Protein AF-A0NHW7-F1 (afdb_monomer)

Sequence (195 aa):
MGGTIKKAREEIRGLPSGQVLLVNMEKNTAAYAAHKPIPYIMSNTFRDTFGMMGGTGSTIALLIAVFLFSRVKANRDIAALSAVPGIFNINEPVIFGFPIVFNIPMMIPFVLNPVIGILIAYAVTAAGWMSRVVVMVPWTTPPLISGFLATAGDWRAVIVQIVILVINIAVYVPFLKVSEKVTAKQAEQARAAAE

Secondary structure (DSSP, 8-state):
-HHHHHHHHHHGGGS-HHHHHHHHHHHHHHHHHTTPPP--S--HHHHHHHH-TTSTT-HHHHHHHHHHH---HHHHHHHHHHHHHHHTT--HHHHHHTT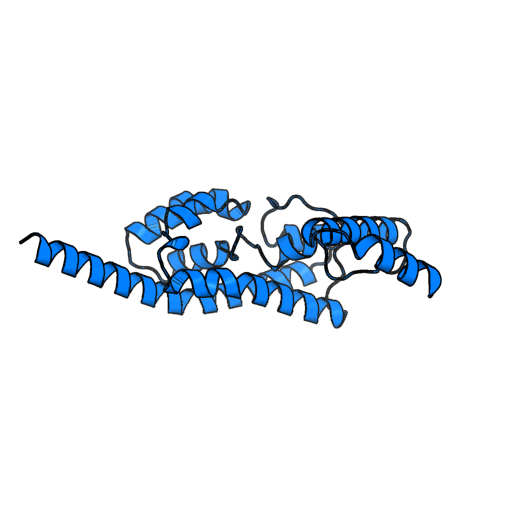GGG-HHHHHHHHHHHHHHHHHHHHHHHTTSSPPP-S---TTSPTTHHHHHHTTS-HHHHHHHHHHHHHHHHHHHHHHHHHHHHHHHHHHHHHHTT-

Foldseek 3Di:
DVPVVVVLVVVLPPDDPLVNQQVLLVQQQVCVVVVHPRDDQGHPLLLLQQQQQLAQLNCQLVLVLCVVPNPDPLSVVLSVVSVVQSQQSRCPSPCVSLVCVPQPLNVVSRVVLSVLRSVLSSVCVVVVNAAGFRDDDPSRHGHLVSQCVRRVGTNVSSVSSVVSSVVSNVSNNVSVVVSVVVVVVVVVVVVVVVD

Organism: NCBI:txid379360

InterPro domains:
  IPR003352 Phosphotransferase system, EIIC [PF02378] (23-114)
  IPR004501 Phosphotransferase system, EIIC component, type 3 [PS51105] (1-175)
  IPR051088 Bacterial PTS System Sugar-Specific EIIC/EIIB [PTHR33989] (20-191)

Nearest PDB structures (foldseek):
  3qnq-assembly2_C  TM=9.411E-01  e=2.826E-10  Bacillus cereus ATCC 10987
  7ljd-assembly1_R  TM=2.835E-01  e=2.979E+00  Homo sapiens
  7vg4-assembly3_E  TM=2.445E-01  e=8.125E+00  Methylorubrum extorquens AM1
  6xz6-assembly2_C  TM=1.700E-01  e=4.450E+00  Trypanosoma brucei brucei TREU927

pLDDT: mean 90.81, std 11.85, range [43.53, 98.5]

Mean predicted aligned error: 5.87 Å

Structure (mmCIF, N/CA/C/O backbone):
data_AF-A0NHW7-F1
#
_entry.id   AF-A0NHW7-F1
#
loop_
_atom_site.group_PDB
_atom_site.id
_atom_site.type_symbol
_atom_site.label_atom_id
_atom_site.label_alt_id
_atom_site.label_comp_id
_atom_site.label_asym_id
_atom_site.label_entity_id
_atom_site.label_seq_id
_atom_site.pdbx_PDB_ins_code
_atom_site.Cartn_x
_atom_site.Cartn_y
_atom_site.Cartn_z
_atom_site.occupancy
_atom_site.B_iso_or_equiv
_atom_site.auth_seq_id
_atom_site.auth_comp_id
_atom_site.auth_asym_id
_atom_site.auth_atom_id
_atom_site.pdbx_PDB_model_num
ATOM 1 N N . MET A 1 1 ? 27.031 -15.207 -20.477 1.00 49.03 1 MET A N 1
ATOM 2 C CA . MET A 1 1 ? 25.975 -14.638 -19.599 1.00 49.03 1 MET A CA 1
ATOM 3 C C . MET A 1 1 ? 26.099 -15.008 -18.114 1.00 49.03 1 MET A C 1
ATOM 5 O O . MET A 1 1 ? 25.698 -14.197 -17.291 1.00 49.03 1 MET A O 1
ATOM 9 N N . GLY A 1 2 ? 26.671 -16.160 -17.728 1.00 43.53 2 GLY A N 1
ATOM 10 C CA . GLY A 1 2 ? 26.750 -16.573 -16.310 1.00 43.53 2 GLY A CA 1
ATOM 11 C C . GLY A 1 2 ? 27.723 -15.790 -15.405 1.00 43.53 2 GLY A C 1
ATOM 12 O O . GLY A 1 2 ? 27.500 -15.717 -14.199 1.00 43.53 2 GLY A O 1
ATOM 13 N N . GLY A 1 3 ? 28.772 -15.168 -15.959 1.00 47.16 3 GLY A N 1
ATOM 14 C CA . GLY A 1 3 ? 29.794 -14.453 -15.171 1.00 47.16 3 GLY A CA 1
ATOM 15 C C . GLY A 1 3 ? 29.309 -13.140 -14.544 1.00 47.16 3 GLY A C 1
ATOM 16 O O . GLY A 1 3 ? 29.608 -12.853 -13.389 1.00 47.16 3 GLY A O 1
ATOM 17 N N . THR A 1 4 ? 28.493 -12.370 -15.267 1.00 58.06 4 THR A N 1
ATOM 18 C CA . THR A 1 4 ? 27.975 -11.070 -14.807 1.00 58.06 4 THR A CA 1
ATOM 19 C C . THR A 1 4 ? 26.957 -11.226 -13.675 1.00 58.06 4 THR A C 1
ATOM 21 O O . THR A 1 4 ? 26.966 -10.450 -12.725 1.00 58.06 4 THR A O 1
ATOM 24 N N . ILE A 1 5 ? 26.123 -12.272 -13.735 1.00 54.62 5 ILE A N 1
ATOM 25 C CA . ILE A 1 5 ? 25.137 -12.580 -12.689 1.00 54.62 5 ILE A CA 1
ATOM 26 C C . ILE A 1 5 ? 25.832 -13.072 -11.412 1.00 54.62 5 ILE A C 1
ATOM 28 O O . ILE A 1 5 ? 25.441 -12.669 -10.320 1.00 54.62 5 ILE A O 1
ATOM 32 N N . LYS A 1 6 ? 26.893 -13.888 -11.528 1.00 54.44 6 LYS A N 1
ATOM 33 C CA . LYS A 1 6 ? 27.698 -14.313 -10.369 1.00 54.44 6 LYS A CA 1
ATOM 34 C C . LYS A 1 6 ? 28.356 -13.127 -9.662 1.00 54.44 6 LYS A C 1
ATOM 36 O O . LYS A 1 6 ? 28.184 -12.990 -8.456 1.00 54.44 6 LYS A O 1
ATOM 41 N N . LYS A 1 7 ? 29.011 -12.238 -10.416 1.00 54.97 7 LYS A N 1
ATOM 42 C CA . LYS A 1 7 ? 29.690 -11.053 -9.866 1.00 54.97 7 LYS A CA 1
ATOM 43 C C . LYS A 1 7 ? 28.713 -10.092 -9.175 1.00 54.97 7 LYS A C 1
ATOM 45 O O . LYS A 1 7 ? 28.960 -9.644 -8.062 1.00 54.97 7 LYS A O 1
ATOM 50 N N . ALA A 1 8 ? 27.544 -9.867 -9.780 1.00 56.59 8 ALA A N 1
ATOM 51 C CA . ALA A 1 8 ? 26.485 -9.061 -9.177 1.00 56.59 8 ALA A CA 1
ATOM 52 C C . ALA A 1 8 ? 25.911 -9.678 -7.886 1.00 56.59 8 ALA A C 1
ATOM 54 O O . ALA A 1 8 ? 25.472 -8.941 -7.009 1.00 56.59 8 ALA A O 1
ATOM 55 N N . ARG A 1 9 ? 25.902 -11.012 -7.767 1.00 56.94 9 ARG A N 1
ATOM 56 C CA . ARG A 1 9 ? 25.418 -11.738 -6.582 1.00 56.94 9 ARG A CA 1
ATOM 57 C C . ARG A 1 9 ? 26.414 -11.699 -5.418 1.00 56.94 9 ARG A C 1
ATOM 59 O O . ARG A 1 9 ? 25.994 -11.803 -4.269 1.00 56.94 9 ARG A O 1
ATOM 66 N N . GLU A 1 10 ? 27.705 -11.557 -5.708 1.00 58.31 10 GLU A N 1
ATOM 67 C CA . GLU A 1 10 ? 28.771 -11.441 -4.704 1.00 58.31 10 GLU A CA 1
ATOM 68 C C . GLU A 1 10 ? 28.831 -10.042 -4.076 1.00 58.31 10 GLU A C 1
ATOM 70 O O . GLU A 1 10 ? 28.894 -9.950 -2.854 1.00 58.31 10 GLU A O 1
ATOM 75 N N . GLU A 1 11 ? 28.686 -8.969 -4.862 1.00 59.72 11 GLU A N 1
ATOM 76 C CA . GLU A 1 11 ? 28.605 -7.582 -4.347 1.00 59.72 11 GLU A CA 1
ATOM 77 C C . GLU A 1 11 ? 27.440 -7.367 -3.372 1.00 59.72 11 GLU A C 1
ATOM 79 O O . GLU A 1 11 ? 27.534 -6.600 -2.420 1.00 59.72 11 GLU A O 1
ATOM 84 N N . ILE A 1 12 ? 26.328 -8.062 -3.603 1.00 59.72 12 ILE A N 1
ATOM 85 C CA . ILE A 1 12 ? 25.083 -7.904 -2.845 1.00 59.72 12 ILE A CA 1
ATOM 86 C C . ILE A 1 12 ? 25.128 -8.639 -1.493 1.00 59.72 12 ILE A C 1
ATOM 88 O O . ILE A 1 12 ? 24.367 -8.323 -0.581 1.00 59.72 12 ILE A O 1
ATOM 92 N N . ARG A 1 13 ? 26.019 -9.625 -1.337 1.00 56.97 13 ARG A N 1
ATOM 93 C CA . ARG A 1 13 ? 25.968 -10.614 -0.249 1.00 56.97 13 ARG A CA 1
ATOM 94 C C . ARG A 1 13 ? 26.316 -10.071 1.144 1.00 56.97 13 ARG A C 1
ATOM 96 O O . ARG A 1 13 ? 25.986 -10.735 2.121 1.00 56.97 13 ARG A O 1
ATOM 103 N N . GLY A 1 14 ? 26.971 -8.911 1.231 1.00 57.66 14 GLY A N 1
ATOM 104 C CA . GLY A 1 14 ? 27.373 -8.269 2.492 1.00 57.66 14 GLY A CA 1
ATOM 105 C C . GLY A 1 14 ? 26.599 -6.996 2.843 1.00 57.66 14 GLY A C 1
ATOM 106 O O . GLY A 1 14 ? 26.855 -6.399 3.885 1.00 57.66 14 GLY A O 1
ATOM 107 N N . LEU A 1 15 ? 25.676 -6.561 1.983 1.00 65.81 15 LEU A N 1
ATOM 108 C CA . LEU A 1 15 ? 24.956 -5.305 2.160 1.00 65.81 15 LEU A CA 1
ATOM 109 C C . LEU A 1 15 ? 23.678 -5.531 2.991 1.00 65.81 15 LEU A C 1
ATOM 111 O O . LEU A 1 15 ? 22.967 -6.515 2.759 1.00 65.81 15 LEU A O 1
ATOM 115 N N . PRO A 1 16 ? 23.327 -4.624 3.924 1.00 66.69 16 PRO A N 1
ATOM 116 C CA . PRO A 1 16 ? 22.003 -4.599 4.534 1.00 66.69 16 PRO A CA 1
ATOM 117 C C . PRO A 1 16 ? 20.912 -4.629 3.456 1.00 66.69 16 PRO A C 1
ATOM 119 O O . PRO A 1 16 ? 21.060 -4.024 2.393 1.00 66.69 16 PRO A O 1
ATOM 122 N N . SER A 1 17 ? 19.787 -5.291 3.731 1.00 65.38 17 SER A N 1
ATOM 123 C CA . SER A 1 17 ? 18.700 -5.504 2.758 1.00 65.38 17 SER A CA 1
ATOM 124 C C . SER A 1 17 ? 18.229 -4.222 2.051 1.00 65.38 17 SER A C 1
ATOM 126 O O . SER A 1 17 ? 17.904 -4.258 0.866 1.00 65.38 17 SER A O 1
ATOM 128 N N . GLY A 1 18 ? 18.248 -3.075 2.739 1.00 65.00 18 GLY A N 1
ATOM 129 C CA . GLY A 1 18 ? 17.940 -1.771 2.144 1.00 65.00 18 GLY A CA 1
ATOM 130 C C . GLY A 1 18 ? 18.904 -1.356 1.025 1.00 65.00 18 GLY A C 1
ATOM 131 O O . GLY A 1 18 ? 18.457 -0.885 -0.018 1.00 65.00 18 GLY A O 1
ATOM 132 N N . GLN A 1 19 ? 20.205 -1.593 1.200 1.00 74.81 19 GLN A N 1
ATOM 133 C CA . GLN A 1 19 ? 21.227 -1.288 0.193 1.00 74.81 19 GLN A CA 1
ATOM 134 C C . GLN A 1 19 ? 21.148 -2.246 -1.002 1.00 74.81 19 GLN A C 1
ATOM 136 O O . GLN A 1 19 ? 21.311 -1.822 -2.143 1.00 74.81 19 GLN A O 1
ATOM 141 N N . VAL A 1 20 ? 20.794 -3.514 -0.770 1.00 85.56 20 VAL A N 1
ATOM 142 C CA . VAL A 1 20 ? 20.573 -4.496 -1.848 1.00 85.56 20 VAL A CA 1
ATOM 143 C C . VAL A 1 20 ? 19.480 -4.044 -2.818 1.00 85.56 20 VAL A C 1
ATOM 145 O O . VAL A 1 20 ? 19.639 -4.125 -4.035 1.00 85.56 20 VAL A O 1
ATOM 148 N N . LEU A 1 21 ? 18.359 -3.561 -2.284 1.00 90.19 21 LEU A N 1
ATOM 149 C CA . LEU A 1 21 ? 17.215 -3.148 -3.093 1.00 90.19 21 LEU A CA 1
ATOM 150 C C . LEU A 1 21 ? 17.495 -1.899 -3.932 1.00 90.19 21 LEU A C 1
ATOM 152 O O . LEU A 1 21 ? 16.974 -1.794 -5.045 1.00 90.19 21 LEU A O 1
ATOM 156 N N . LEU A 1 22 ? 18.325 -0.991 -3.418 1.00 91.12 22 LEU A N 1
ATOM 157 C CA . LEU A 1 22 ? 18.770 0.187 -4.153 1.00 91.12 22 LEU A CA 1
ATOM 158 C C . LEU A 1 22 ? 19.709 -0.200 -5.305 1.00 91.12 22 LEU A C 1
ATOM 160 O O . LEU A 1 22 ? 19.474 0.193 -6.444 1.00 91.12 22 LEU A O 1
ATOM 164 N N . VAL A 1 23 ? 20.686 -1.078 -5.052 1.00 91.81 23 VAL A N 1
ATOM 165 C CA . VAL A 1 23 ? 21.586 -1.604 -6.096 1.00 91.81 23 VAL A CA 1
ATOM 166 C C . VAL A 1 23 ? 20.808 -2.326 -7.204 1.00 91.81 23 VAL A C 1
ATOM 168 O O . VAL A 1 23 ? 21.129 -2.198 -8.387 1.00 91.81 23 VAL A O 1
ATOM 171 N N . ASN A 1 24 ? 19.757 -3.077 -6.858 1.00 94.50 24 ASN A N 1
ATOM 172 C CA . ASN A 1 24 ? 18.895 -3.712 -7.859 1.00 94.50 24 ASN A CA 1
ATOM 173 C C . ASN A 1 24 ? 18.192 -2.680 -8.750 1.00 94.50 24 ASN A C 1
ATOM 175 O O . ASN A 1 24 ? 18.066 -2.905 -9.954 1.00 94.50 24 ASN A O 1
ATOM 179 N N . MET A 1 25 ? 17.750 -1.558 -8.171 1.00 95.62 25 MET A N 1
ATOM 180 C CA . MET A 1 25 ? 17.129 -0.470 -8.923 1.00 95.62 25 MET A CA 1
ATOM 181 C C . MET A 1 25 ? 18.113 0.152 -9.910 1.00 95.62 25 MET A C 1
ATOM 183 O O . MET A 1 25 ? 17.796 0.272 -11.089 1.00 95.62 25 MET A O 1
ATOM 187 N N . GLU A 1 26 ? 19.328 0.465 -9.461 1.00 94.88 26 GLU A N 1
ATOM 188 C CA . GLU A 1 26 ? 20.393 1.001 -10.317 1.00 94.88 26 GLU A CA 1
ATOM 189 C C . GLU A 1 26 ? 20.706 0.062 -11.491 1.00 94.88 26 GLU A C 1
ATOM 191 O O . GLU A 1 26 ? 20.768 0.492 -12.645 1.00 94.88 26 GLU A O 1
ATOM 196 N N . LYS A 1 27 ? 20.825 -1.247 -11.219 1.00 95.50 27 LYS A N 1
ATOM 197 C CA . LYS A 1 27 ? 21.060 -2.272 -12.249 1.00 95.50 27 LYS A CA 1
ATOM 198 C C . LYS A 1 27 ? 19.898 -2.374 -13.242 1.00 95.50 27 LYS A C 1
ATOM 200 O O . LYS A 1 27 ? 20.143 -2.556 -14.435 1.00 95.50 27 LYS A O 1
ATOM 205 N N . ASN A 1 28 ? 18.654 -2.237 -12.784 1.00 97.19 28 ASN A N 1
ATOM 206 C CA . ASN A 1 28 ? 17.481 -2.214 -13.657 1.00 97.19 28 ASN A CA 1
ATOM 207 C C . ASN A 1 28 ? 17.456 -0.973 -14.556 1.00 97.19 28 ASN A C 1
ATOM 209 O O . ASN A 1 28 ? 17.292 -1.118 -15.766 1.00 97.19 28 ASN A O 1
ATOM 213 N N . THR A 1 29 ? 17.672 0.218 -13.991 1.00 96.94 29 THR A N 1
ATOM 214 C CA . THR A 1 29 ? 17.722 1.482 -14.743 1.00 96.94 29 THR A CA 1
ATOM 215 C C . THR A 1 29 ? 18.812 1.439 -15.815 1.00 96.94 29 THR A C 1
ATOM 217 O O . THR A 1 29 ? 18.558 1.755 -16.977 1.00 96.94 29 THR A O 1
ATOM 220 N N . ALA A 1 30 ? 20.017 0.978 -15.461 1.00 97.12 30 ALA A N 1
ATOM 221 C CA . ALA A 1 30 ? 21.130 0.860 -16.401 1.00 97.12 30 ALA A CA 1
ATOM 222 C C . ALA A 1 30 ? 20.851 -0.159 -17.520 1.00 97.12 30 ALA A C 1
ATOM 224 O O . ALA A 1 30 ? 21.174 0.088 -18.682 1.00 97.12 30 ALA A O 1
ATOM 225 N N . ALA A 1 31 ? 20.234 -1.302 -17.193 1.00 96.81 31 ALA A N 1
ATOM 226 C CA . ALA A 1 31 ? 19.840 -2.291 -18.194 1.00 96.81 31 ALA A CA 1
ATOM 227 C C . ALA A 1 31 ? 18.777 -1.735 -19.153 1.00 96.81 31 ALA A C 1
ATOM 229 O O . ALA A 1 31 ? 18.900 -1.933 -20.361 1.00 96.81 31 ALA A O 1
ATOM 230 N N . TYR A 1 32 ? 17.788 -1.000 -18.634 1.00 96.94 32 TYR A N 1
ATOM 231 C CA . TYR A 1 32 ? 16.738 -0.372 -19.435 1.00 96.94 32 TYR A CA 1
ATOM 232 C C . TYR A 1 32 ? 17.302 0.666 -20.410 1.00 96.94 32 TYR A C 1
ATOM 234 O O . TYR A 1 32 ? 17.019 0.596 -21.603 1.00 96.94 32 TYR A O 1
ATOM 242 N N . ALA A 1 33 ? 18.174 1.561 -19.930 1.00 96.56 33 ALA A N 1
ATOM 243 C CA . ALA A 1 33 ? 18.838 2.569 -20.759 1.00 96.56 33 ALA A CA 1
ATOM 244 C C . ALA A 1 33 ? 19.716 1.954 -21.865 1.00 96.56 33 ALA A C 1
ATOM 246 O O . ALA A 1 33 ? 19.866 2.529 -22.938 1.00 96.56 33 ALA A O 1
ATOM 247 N N . ALA A 1 34 ? 20.279 0.768 -21.620 1.00 97.19 34 ALA A N 1
ATOM 248 C CA . ALA A 1 34 ? 21.069 0.022 -22.596 1.00 97.19 34 ALA A CA 1
ATOM 249 C C . ALA A 1 34 ? 20.235 -0.931 -23.477 1.00 97.19 34 ALA A C 1
ATOM 251 O O . ALA A 1 34 ? 20.823 -1.742 -24.195 1.00 97.19 34 ALA A O 1
ATOM 252 N N . HIS A 1 35 ? 18.899 -0.895 -23.391 1.00 94.94 35 HIS A N 1
ATOM 253 C CA . HIS A 1 35 ? 17.980 -1.815 -24.077 1.00 94.94 35 HIS A CA 1
ATOM 254 C C . HIS A 1 35 ? 18.291 -3.306 -23.835 1.00 94.94 35 HIS A C 1
ATOM 256 O O . HIS A 1 35 ? 18.124 -4.156 -24.710 1.00 94.94 35 HIS A O 1
ATOM 262 N N . LYS A 1 36 ? 18.766 -3.638 -22.630 1.00 95.81 36 LYS A N 1
ATOM 263 C CA . LYS A 1 36 ? 19.089 -5.005 -22.203 1.00 95.81 36 LYS A CA 1
ATOM 264 C C . LYS A 1 36 ? 17.964 -5.602 -21.352 1.00 95.81 36 LYS A C 1
ATOM 266 O O . LYS A 1 36 ? 17.182 -4.863 -20.756 1.00 95.81 36 LYS A O 1
ATOM 271 N N . PRO A 1 37 ? 17.903 -6.942 -21.224 1.00 94.81 37 PRO A N 1
ATOM 272 C CA . PRO A 1 37 ? 16.970 -7.589 -20.308 1.00 94.81 37 PRO A CA 1
ATOM 273 C C . PRO A 1 37 ? 17.138 -7.080 -18.871 1.00 94.81 37 PRO A C 1
ATOM 275 O O . PRO A 1 37 ? 18.240 -7.100 -18.321 1.00 94.81 37 PRO A O 1
ATOM 278 N N . ILE A 1 38 ? 16.033 -6.650 -18.262 1.00 97.19 38 ILE A N 1
ATOM 279 C CA . ILE A 1 38 ? 16.014 -6.094 -16.903 1.00 97.19 38 ILE A CA 1
ATOM 280 C C . ILE A 1 38 ? 16.267 -7.217 -15.895 1.00 97.19 38 ILE A C 1
ATOM 282 O O . ILE A 1 38 ? 15.491 -8.162 -15.892 1.00 97.19 38 ILE A O 1
ATOM 286 N N . PRO A 1 39 ? 17.308 -7.181 -15.051 1.00 94.25 39 PRO A N 1
ATOM 287 C CA . PRO A 1 39 ? 17.727 -8.354 -14.279 1.00 94.25 39 PRO A CA 1
ATOM 288 C C . PRO A 1 39 ? 16.856 -8.676 -13.055 1.00 94.25 39 PRO A C 1
ATOM 290 O O . PRO A 1 39 ? 16.678 -9.855 -12.747 1.00 94.25 39 PRO A O 1
ATOM 293 N N . TYR A 1 40 ? 16.302 -7.675 -12.361 1.00 96.38 40 TYR A N 1
ATOM 294 C CA . TYR A 1 40 ? 15.637 -7.877 -11.069 1.00 96.38 40 TYR A CA 1
ATOM 295 C C . TYR A 1 40 ? 14.163 -7.467 -11.100 1.00 96.38 40 TYR A C 1
ATOM 297 O O . TYR A 1 40 ? 13.790 -6.470 -11.708 1.00 96.38 40 TYR A O 1
ATOM 305 N N . ILE A 1 41 ? 13.314 -8.231 -10.408 1.00 96.25 41 ILE A N 1
ATOM 306 C CA . ILE A 1 41 ? 11.924 -7.831 -10.126 1.00 96.25 41 ILE A CA 1
ATOM 307 C C . ILE A 1 41 ? 11.885 -6.951 -8.874 1.00 96.25 41 ILE A C 1
ATOM 309 O O . ILE A 1 41 ? 11.249 -5.904 -8.867 1.00 96.25 41 ILE A O 1
ATOM 313 N N . MET A 1 42 ? 12.593 -7.373 -7.822 1.00 95.19 42 MET A N 1
ATOM 314 C CA . MET A 1 42 ? 12.581 -6.702 -6.527 1.00 95.19 42 MET A CA 1
ATOM 315 C C . MET A 1 42 ? 13.626 -5.584 -6.471 1.00 95.19 42 MET A C 1
ATOM 317 O O . MET A 1 42 ? 14.827 -5.849 -6.547 1.00 95.19 42 MET A O 1
ATOM 321 N N . SER A 1 43 ? 13.162 -4.354 -6.279 1.00 95.56 43 SER A N 1
ATOM 322 C CA . SER A 1 43 ? 13.965 -3.147 -6.060 1.00 95.56 43 SER A CA 1
ATOM 323 C C . SER A 1 43 ? 13.352 -2.296 -4.942 1.00 95.56 43 SER A C 1
ATOM 325 O O . SER A 1 43 ? 12.264 -2.607 -4.449 1.00 95.56 43 SER A O 1
ATOM 327 N N . ASN A 1 44 ? 14.025 -1.222 -4.519 1.00 93.75 44 ASN A N 1
ATOM 328 C CA . ASN A 1 44 ? 13.464 -0.329 -3.499 1.00 93.75 44 ASN A CA 1
ATOM 329 C C . ASN A 1 44 ? 12.180 0.332 -4.021 1.00 93.75 44 ASN A C 1
ATOM 331 O O . ASN A 1 44 ? 11.152 0.272 -3.357 1.00 93.75 44 ASN A O 1
ATOM 335 N N . THR A 1 45 ? 12.205 0.839 -5.256 1.00 95.81 45 THR A N 1
ATOM 336 C CA . THR A 1 45 ? 11.041 1.463 -5.885 1.00 95.81 45 THR A CA 1
ATOM 337 C C . THR A 1 45 ? 9.900 0.468 -6.076 1.00 95.81 45 THR A C 1
ATOM 339 O O . THR A 1 45 ? 8.746 0.839 -5.894 1.00 95.81 45 THR A O 1
ATOM 342 N N . PHE A 1 46 ? 10.189 -0.804 -6.370 1.00 97.44 46 PHE A N 1
ATOM 343 C CA . PHE A 1 46 ? 9.162 -1.847 -6.424 1.00 97.44 46 PHE A CA 1
ATOM 344 C C . PHE A 1 46 ? 8.447 -2.017 -5.075 1.00 97.44 46 PHE A C 1
ATOM 346 O O . PHE A 1 46 ? 7.216 -2.002 -5.020 1.00 97.44 46 PHE A O 1
ATOM 353 N N . ARG A 1 47 ? 9.208 -2.137 -3.978 1.00 95.69 47 ARG A N 1
ATOM 354 C CA . ARG A 1 47 ? 8.651 -2.240 -2.620 1.00 95.69 47 ARG A CA 1
ATOM 355 C C . ARG A 1 47 ? 7.796 -1.019 -2.287 1.00 95.69 47 ARG A C 1
ATOM 357 O O . ARG A 1 47 ? 6.675 -1.185 -1.815 1.00 95.69 47 ARG A O 1
ATOM 364 N N . ASP A 1 48 ? 8.309 0.178 -2.547 1.00 95.38 48 ASP A N 1
ATOM 365 C CA . ASP A 1 48 ? 7.623 1.419 -2.188 1.00 95.38 48 ASP A CA 1
ATOM 366 C C . ASP A 1 48 ? 6.323 1.580 -3.005 1.00 95.38 48 ASP A C 1
ATOM 368 O O . ASP A 1 48 ? 5.270 1.898 -2.459 1.00 95.38 48 ASP A O 1
ATOM 372 N N . THR A 1 49 ? 6.366 1.238 -4.297 1.00 96.75 49 THR A N 1
ATOM 373 C CA . THR A 1 49 ? 5.243 1.379 -5.240 1.00 96.75 49 THR A CA 1
ATOM 374 C C . THR A 1 49 ? 4.117 0.372 -4.996 1.00 96.75 49 THR A C 1
ATOM 376 O O . THR A 1 49 ? 2.946 0.732 -5.110 1.00 96.75 49 THR A O 1
ATOM 379 N N . PHE A 1 50 ? 4.434 -0.887 -4.678 1.00 97.56 50 PHE A N 1
ATOM 380 C CA . PHE A 1 50 ? 3.428 -1.958 -4.592 1.00 97.56 50 PHE A CA 1
ATOM 381 C C . PHE A 1 50 ? 3.175 -2.476 -3.171 1.00 97.56 50 PHE A C 1
ATOM 383 O O . PHE A 1 50 ? 2.114 -3.035 -2.909 1.00 97.56 50 PHE A O 1
ATOM 390 N N . GLY A 1 51 ? 4.122 -2.298 -2.248 1.00 95.56 51 GLY A N 1
ATOM 391 C CA . GLY A 1 51 ? 4.009 -2.754 -0.858 1.00 95.56 51 GLY A CA 1
ATOM 392 C C . GLY A 1 51 ? 3.681 -1.651 0.148 1.00 95.56 51 GLY A C 1
ATOM 393 O O . GLY A 1 51 ? 3.127 -1.931 1.208 1.00 95.56 51 GLY A O 1
ATOM 394 N N . MET A 1 52 ? 4.012 -0.393 -0.144 1.00 95.50 52 MET A N 1
ATOM 395 C CA . MET A 1 52 ? 3.911 0.708 0.827 1.00 95.50 52 MET A CA 1
ATOM 396 C C . MET A 1 52 ? 2.997 1.835 0.335 1.00 95.50 52 MET A C 1
ATOM 398 O O . MET A 1 52 ? 3.269 3.016 0.541 1.00 95.50 52 MET A O 1
ATOM 402 N N . MET A 1 53 ? 1.888 1.474 -0.319 1.00 96.44 53 MET A N 1
ATOM 403 C CA . MET A 1 53 ? 0.929 2.455 -0.832 1.00 96.44 53 MET A CA 1
ATOM 404 C C . MET A 1 53 ? 0.231 3.205 0.305 1.00 96.44 53 MET A C 1
ATOM 406 O O . MET A 1 53 ? -0.505 2.635 1.103 1.00 96.44 53 MET A O 1
ATOM 410 N N . GLY A 1 54 ? 0.408 4.513 0.363 1.00 92.75 54 GLY A N 1
ATOM 411 C CA . GLY A 1 54 ? -0.036 5.346 1.469 1.00 92.75 54 GLY A CA 1
ATOM 412 C C . GLY A 1 54 ? 0.901 5.358 2.664 1.00 92.75 54 GLY A C 1
ATOM 413 O O . GLY A 1 54 ? 0.458 5.799 3.717 1.00 92.75 54 GLY A O 1
ATOM 414 N N . GLY A 1 55 ? 2.131 4.856 2.524 1.00 93.31 55 GLY A N 1
ATOM 415 C CA . GLY A 1 55 ? 3.139 4.768 3.578 1.00 93.31 55 GLY A CA 1
ATOM 416 C C . GLY A 1 55 ? 3.300 3.355 4.145 1.00 93.31 55 GLY A C 1
ATOM 417 O O . GLY A 1 55 ? 2.851 2.354 3.572 1.00 93.31 55 GLY A O 1
ATOM 418 N N . THR A 1 56 ? 3.962 3.259 5.297 1.00 92.19 56 THR A N 1
ATOM 419 C CA . THR A 1 56 ? 4.164 1.978 5.991 1.00 92.19 56 THR A CA 1
ATOM 420 C C . THR A 1 56 ? 2.823 1.311 6.302 1.00 92.19 56 THR A C 1
ATOM 422 O O . THR A 1 56 ? 1.892 1.952 6.775 1.00 92.19 56 THR A O 1
ATOM 425 N N . GLY A 1 57 ? 2.712 0.015 6.012 1.00 93.38 57 GLY A N 1
ATOM 426 C CA . GLY A 1 57 ? 1.488 -0.758 6.231 1.00 93.38 57 GLY A CA 1
ATOM 427 C C . GLY A 1 57 ? 0.409 -0.610 5.167 1.00 93.38 57 GLY A C 1
ATOM 428 O O . GLY A 1 57 ? -0.676 -1.166 5.304 1.00 93.38 57 GLY A O 1
ATOM 429 N N . SER A 1 58 ? 0.707 0.082 4.069 1.00 96.56 58 SER A N 1
ATOM 430 C CA . SER A 1 58 ? -0.273 0.389 3.031 1.00 96.56 58 SER A CA 1
ATOM 431 C C . SER A 1 58 ? -1.478 1.193 3.562 1.00 96.56 58 SER A C 1
ATOM 433 O O . SER A 1 58 ? -2.641 0.891 3.274 1.00 96.56 58 SER A O 1
ATOM 435 N N . THR A 1 59 ? -1.216 2.212 4.387 1.00 96.06 59 THR A N 1
ATOM 436 C CA . THR A 1 59 ? -2.232 2.931 5.177 1.00 96.06 59 THR A CA 1
ATOM 437 C C . THR A 1 59 ? -3.266 3.710 4.366 1.00 96.06 59 THR A C 1
ATOM 439 O O . THR A 1 59 ? -4.317 4.036 4.914 1.00 96.06 59 THR A O 1
ATOM 442 N N . ILE A 1 60 ? -3.068 3.939 3.063 1.00 96.81 60 ILE A N 1
ATOM 443 C CA . ILE A 1 60 ? -4.139 4.503 2.218 1.00 96.81 60 ILE A CA 1
ATOM 444 C C . ILE A 1 60 ? -5.354 3.567 2.165 1.00 96.81 60 ILE A C 1
ATOM 446 O O . ILE A 1 60 ? -6.492 4.030 2.148 1.00 96.81 60 ILE A O 1
ATOM 450 N N . ALA A 1 61 ? -5.132 2.250 2.240 1.00 97.50 61 ALA A N 1
ATOM 451 C CA . ALA A 1 61 ? -6.205 1.270 2.337 1.00 97.50 61 ALA A CA 1
ATOM 452 C C . ALA A 1 61 ? -6.983 1.398 3.657 1.00 97.50 61 ALA A C 1
ATOM 454 O O . ALA A 1 61 ? -8.207 1.280 3.658 1.00 97.50 61 ALA A O 1
ATOM 455 N N . LEU A 1 62 ? -6.296 1.691 4.769 1.00 96.50 62 LEU A N 1
ATOM 456 C CA . LEU A 1 62 ? -6.937 1.963 6.058 1.00 96.50 62 LEU A CA 1
ATOM 457 C C . LEU A 1 62 ? -7.763 3.252 6.001 1.00 96.50 62 LEU A C 1
ATOM 459 O O . LEU A 1 62 ? -8.908 3.249 6.442 1.00 96.50 62 LEU A O 1
ATOM 463 N N . LEU A 1 63 ? -7.221 4.330 5.426 1.00 96.88 63 LEU A N 1
ATOM 464 C CA . LEU A 1 63 ? -7.951 5.592 5.263 1.00 96.88 63 LEU A CA 1
ATOM 465 C C . LEU A 1 63 ? -9.244 5.389 4.472 1.00 96.88 63 LEU A C 1
ATOM 467 O O . LEU A 1 63 ? -10.314 5.808 4.911 1.00 96.88 63 LEU A O 1
ATOM 471 N N . ILE A 1 64 ? -9.163 4.676 3.348 1.00 97.31 64 ILE A N 1
ATOM 472 C CA . ILE A 1 64 ? -10.338 4.337 2.542 1.00 97.31 64 ILE A CA 1
ATOM 473 C C . ILE A 1 64 ? -11.309 3.459 3.343 1.00 97.31 64 ILE A C 1
ATOM 475 O O . ILE A 1 64 ? -12.508 3.735 3.359 1.00 97.31 64 ILE A O 1
ATOM 479 N N . ALA A 1 65 ? -10.820 2.445 4.064 1.00 97.19 65 ALA A N 1
ATOM 480 C CA . ALA A 1 65 ? -11.665 1.599 4.905 1.00 97.19 65 ALA A CA 1
ATOM 481 C C . ALA A 1 65 ? -12.405 2.407 5.987 1.00 97.19 65 ALA A C 1
ATOM 483 O O . ALA A 1 65 ? -13.588 2.170 6.230 1.00 97.19 65 ALA A O 1
ATOM 484 N N . VAL A 1 66 ? -11.745 3.390 6.603 1.00 96.56 66 VAL A N 1
ATOM 485 C CA . VAL A 1 66 ? -12.357 4.284 7.593 1.00 96.56 66 VAL A CA 1
ATOM 486 C C . VAL A 1 66 ? -13.429 5.154 6.946 1.00 96.56 66 VAL A C 1
ATOM 488 O O . VAL A 1 66 ? -14.544 5.207 7.462 1.00 96.56 66 VAL A O 1
ATOM 491 N N . PHE A 1 67 ? -13.145 5.785 5.804 1.00 96.88 67 PHE A N 1
ATOM 492 C CA . PHE A 1 67 ? -14.132 6.622 5.118 1.00 96.88 67 PHE A CA 1
ATOM 493 C C . PHE A 1 67 ? -15.373 5.848 4.666 1.00 96.88 67 PHE A C 1
ATOM 495 O O . PHE A 1 67 ? -16.471 6.402 4.706 1.00 96.88 67 PHE A O 1
ATOM 502 N N . LEU A 1 68 ? -15.211 4.585 4.264 1.00 96.88 68 LEU A N 1
ATOM 503 C CA . LEU A 1 68 ? -16.309 3.754 3.770 1.00 96.88 68 LEU A CA 1
ATOM 504 C C . LEU A 1 68 ? -17.099 3.053 4.883 1.00 96.88 68 LEU A C 1
ATOM 506 O O . LEU A 1 68 ? -18.312 2.893 4.757 1.00 96.88 68 LEU A O 1
ATOM 510 N N . PHE A 1 69 ? -16.438 2.606 5.956 1.00 96.25 69 PHE A N 1
ATOM 511 C CA . PHE A 1 69 ? -17.041 1.667 6.911 1.00 96.25 69 PHE A CA 1
ATOM 512 C C . PHE A 1 69 ? -17.037 2.125 8.371 1.00 96.25 69 PHE A C 1
ATOM 514 O O . PHE A 1 69 ? -17.832 1.595 9.152 1.00 96.25 69 PHE A O 1
ATOM 521 N N . SER A 1 70 ? -16.190 3.081 8.762 1.00 94.19 70 SER A N 1
ATOM 522 C CA . SER A 1 70 ? -16.154 3.559 10.147 1.00 94.19 70 SER A CA 1
ATOM 523 C C . SER A 1 70 ? -17.285 4.545 10.421 1.00 94.19 70 SER A C 1
ATOM 525 O O . SER A 1 70 ? -17.530 5.482 9.659 1.00 94.19 70 SER A O 1
ATOM 527 N N . ARG A 1 71 ? -17.950 4.370 11.566 1.00 91.00 71 ARG A N 1
ATOM 528 C CA . ARG A 1 71 ? -18.923 5.336 12.107 1.00 91.00 71 ARG A CA 1
ATOM 529 C C . ARG A 1 71 ? -18.388 6.100 13.319 1.00 91.00 71 ARG A C 1
ATOM 531 O O . ARG A 1 71 ? -19.082 6.961 13.852 1.00 91.00 71 ARG A O 1
ATOM 538 N N . VAL A 1 72 ? -17.164 5.804 13.758 1.00 92.44 72 VAL A N 1
ATOM 539 C CA . VAL A 1 72 ? -16.552 6.431 14.932 1.00 92.44 72 VAL A CA 1
ATOM 540 C C . VAL A 1 72 ? -16.019 7.807 14.543 1.00 92.44 72 VAL A C 1
ATOM 542 O O . VAL A 1 72 ? -15.141 7.918 13.689 1.00 92.44 72 VAL A O 1
ATOM 545 N N . LYS A 1 73 ? -16.535 8.867 15.182 1.00 92.00 73 LYS A N 1
ATOM 546 C CA . LYS A 1 73 ? -16.168 10.255 14.852 1.00 92.00 73 LYS A CA 1
ATOM 547 C C . LYS A 1 73 ? -14.654 10.485 14.920 1.00 92.00 73 LYS A C 1
ATOM 549 O O . LYS A 1 73 ? -14.093 10.997 13.961 1.00 92.00 73 LYS A O 1
ATOM 554 N N . ALA A 1 74 ? -14.003 10.038 15.996 1.00 91.12 74 ALA A N 1
ATOM 555 C CA . ALA A 1 74 ? -12.558 10.191 16.176 1.00 91.12 74 ALA A CA 1
ATOM 556 C C . ALA A 1 74 ? -11.757 9.576 15.012 1.00 91.12 74 ALA A C 1
ATOM 558 O O . ALA A 1 74 ? -10.884 10.233 14.452 1.00 91.12 74 ALA A O 1
ATOM 559 N N . ASN A 1 75 ? -12.117 8.362 14.577 1.00 92.69 75 ASN A N 1
ATOM 560 C CA . ASN A 1 75 ? -11.468 7.691 13.447 1.00 92.69 75 ASN A CA 1
ATOM 561 C C . ASN A 1 75 ? -11.630 8.489 12.147 1.00 92.69 75 ASN A C 1
ATOM 563 O O . ASN A 1 75 ? -10.676 8.636 11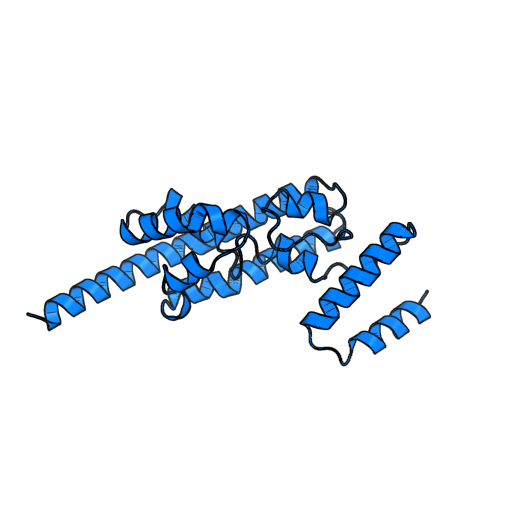.385 1.00 92.69 75 ASN A O 1
ATOM 567 N N . ARG A 1 76 ? -12.830 9.028 11.893 1.00 94.88 76 ARG A N 1
ATOM 568 C CA . ARG A 1 76 ? -13.104 9.841 10.698 1.00 94.88 76 ARG A CA 1
ATOM 569 C C . ARG A 1 76 ? -12.361 11.176 10.716 1.00 94.88 76 ARG A C 1
ATOM 571 O O . ARG A 1 76 ? -11.874 11.588 9.667 1.00 94.88 76 ARG A O 1
ATOM 578 N N . ASP A 1 77 ? -12.241 11.817 11.878 1.00 94.81 77 ASP A N 1
ATOM 579 C CA . ASP A 1 77 ? -11.480 13.062 12.035 1.00 94.81 77 ASP A CA 1
ATOM 580 C C . ASP A 1 77 ? -9.986 12.824 11.734 1.00 94.81 77 ASP A C 1
ATOM 582 O O . ASP A 1 77 ? -9.387 13.555 10.945 1.00 94.81 77 ASP A O 1
ATOM 586 N N . ILE A 1 78 ? -9.400 11.749 12.281 1.00 93.75 78 ILE A N 1
ATOM 587 C CA . ILE A 1 78 ? -8.009 11.354 11.997 1.00 93.75 78 ILE A CA 1
ATOM 588 C C . ILE A 1 78 ? -7.825 11.063 10.506 1.00 93.75 78 ILE A C 1
ATOM 590 O O . ILE A 1 78 ? -6.860 11.531 9.898 1.00 93.75 78 ILE A O 1
ATOM 594 N N . ALA A 1 79 ? -8.746 10.309 9.899 1.00 95.00 79 ALA A N 1
ATOM 595 C CA . ALA A 1 79 ? -8.666 9.984 8.481 1.00 95.00 79 ALA A CA 1
ATOM 596 C C . ALA A 1 79 ? -8.744 11.236 7.596 1.00 95.00 79 ALA A C 1
ATOM 598 O O . ALA A 1 79 ? -7.991 11.338 6.631 1.00 95.00 79 ALA A O 1
ATOM 599 N N . ALA A 1 80 ? -9.593 12.209 7.941 1.00 95.25 80 ALA A N 1
ATOM 600 C CA . ALA A 1 80 ? -9.695 13.480 7.227 1.00 95.25 80 ALA A CA 1
ATOM 601 C C . ALA A 1 80 ? -8.392 14.292 7.297 1.00 95.25 80 ALA A C 1
ATOM 603 O O . ALA A 1 80 ? -7.897 14.737 6.263 1.00 95.25 80 ALA A O 1
ATOM 604 N N . LEU A 1 81 ? -7.797 14.417 8.488 1.00 95.19 81 LEU A N 1
ATOM 605 C CA . LEU A 1 81 ? -6.509 15.098 8.679 1.00 95.19 81 LEU A CA 1
ATOM 606 C C . LEU A 1 81 ? -5.360 14.395 7.941 1.00 95.19 81 LEU A C 1
ATOM 608 O O . LEU A 1 81 ? -4.423 15.039 7.474 1.00 95.19 81 LEU A O 1
ATOM 612 N N . SER A 1 82 ? -5.449 13.073 7.812 1.00 95.75 82 SER A N 1
ATOM 613 C CA . SER A 1 82 ? -4.413 12.242 7.198 1.00 95.75 82 SER A CA 1
ATOM 614 C C . SER A 1 82 ? -4.583 12.043 5.690 1.00 95.75 82 SER A C 1
ATOM 616 O O . SER A 1 82 ? -3.684 11.507 5.049 1.00 95.75 82 SER A O 1
ATOM 618 N N . ALA A 1 83 ? -5.716 12.435 5.103 1.00 94.25 83 ALA A N 1
ATOM 619 C CA . ALA A 1 83 ? -6.045 12.108 3.716 1.00 94.25 83 ALA A CA 1
ATOM 620 C C . ALA A 1 83 ? -5.050 12.713 2.718 1.00 94.25 83 ALA A C 1
ATOM 622 O O . ALA A 1 83 ? -4.514 12.004 1.870 1.00 94.25 83 ALA A O 1
ATOM 623 N N . VAL A 1 84 ? -4.771 14.013 2.848 1.00 95.06 84 VAL A N 1
ATOM 624 C CA . VAL A 1 84 ? -3.836 14.730 1.968 1.00 95.06 84 VAL A CA 1
ATOM 625 C C . VAL A 1 84 ? -2.407 14.186 2.083 1.00 95.06 84 VAL A C 1
ATOM 627 O O . VAL A 1 84 ? -1.871 13.776 1.055 1.00 95.06 84 VAL A O 1
ATOM 630 N N . PRO A 1 85 ? -1.778 14.115 3.277 1.00 95.06 85 PRO A N 1
ATOM 631 C CA . PRO A 1 85 ? -0.439 13.534 3.395 1.00 95.06 85 PRO A CA 1
ATOM 632 C C . PRO A 1 85 ? -0.411 12.058 2.964 1.00 95.06 85 PRO A C 1
ATOM 634 O O . PRO A 1 85 ? 0.530 11.634 2.292 1.00 95.06 85 PRO A O 1
ATOM 637 N N . GLY A 1 86 ? -1.480 11.303 3.234 1.00 93.94 86 GLY A N 1
ATOM 638 C CA . GLY A 1 86 ? -1.600 9.895 2.861 1.00 93.94 86 GLY A CA 1
ATOM 639 C C . GLY A 1 86 ? -1.585 9.644 1.351 1.00 93.94 86 GLY A C 1
ATOM 640 O O . GLY A 1 86 ? -1.041 8.629 0.918 1.00 93.94 86 GLY A O 1
ATOM 641 N N . ILE A 1 87 ? -2.103 10.568 0.531 1.00 95.56 87 ILE A N 1
ATOM 642 C CA . ILE A 1 87 ? -1.990 10.487 -0.939 1.00 95.56 87 ILE A CA 1
ATOM 643 C C . ILE A 1 87 ? -0.522 10.522 -1.378 1.00 95.56 87 ILE A C 1
ATOM 645 O O . ILE A 1 87 ? -0.155 9.835 -2.325 1.00 95.56 87 ILE A O 1
ATOM 649 N N . PHE A 1 88 ? 0.324 11.263 -0.664 1.00 96.75 88 PHE A N 1
ATOM 650 C CA . PHE A 1 88 ? 1.767 11.348 -0.906 1.00 96.75 88 PHE A CA 1
ATOM 651 C C . PHE A 1 88 ? 2.568 10.360 -0.049 1.00 96.75 88 PHE A C 1
ATOM 653 O O . PHE A 1 88 ? 3.755 10.559 0.191 1.00 96.75 88 PHE A O 1
ATOM 660 N N . ASN A 1 89 ? 1.923 9.285 0.414 1.00 95.12 89 ASN A N 1
ATOM 661 C CA . ASN A 1 89 ? 2.516 8.217 1.218 1.00 95.12 89 ASN A CA 1
ATOM 662 C C . ASN A 1 89 ? 3.075 8.656 2.589 1.00 95.12 89 ASN A C 1
ATOM 664 O O . ASN A 1 89 ? 3.788 7.885 3.227 1.00 95.12 89 ASN A O 1
ATOM 668 N N . ILE A 1 90 ? 2.730 9.856 3.066 1.00 95.38 90 ILE A N 1
ATOM 669 C CA . ILE A 1 90 ? 3.100 10.375 4.390 1.00 95.38 90 ILE A CA 1
ATOM 670 C C . ILE A 1 90 ? 2.027 9.933 5.389 1.00 95.38 90 ILE A C 1
ATOM 672 O O . ILE A 1 90 ? 0.849 10.264 5.227 1.00 95.38 90 ILE A O 1
ATOM 676 N N . ASN A 1 91 ? 2.406 9.157 6.406 1.00 93.69 91 ASN A N 1
ATOM 677 C CA . ASN A 1 91 ? 1.439 8.419 7.224 1.00 93.69 91 ASN A CA 1
ATOM 678 C C . ASN A 1 91 ? 1.660 8.481 8.737 1.00 93.69 91 ASN A C 1
ATOM 680 O O . ASN A 1 91 ? 0.960 7.797 9.480 1.00 93.69 91 ASN A O 1
ATOM 684 N N . GLU A 1 92 ? 2.551 9.342 9.212 1.00 90.94 92 GLU A N 1
ATOM 685 C CA . GLU A 1 92 ? 2.723 9.645 10.631 1.00 90.94 92 GLU A CA 1
ATOM 686 C C . GLU A 1 92 ? 1.402 10.082 11.287 1.00 90.94 92 GLU A C 1
ATOM 688 O O . GLU A 1 92 ? 1.072 9.544 12.346 1.00 90.94 92 GLU A O 1
ATOM 693 N N . PRO A 1 93 ? 0.565 10.942 10.661 1.00 89.00 93 PRO A N 1
ATOM 694 C CA . PRO A 1 93 ? -0.750 11.270 11.213 1.00 89.00 93 PRO A CA 1
ATOM 695 C C . PRO A 1 93 ? -1.655 10.042 11.396 1.00 89.00 93 PRO A C 1
ATOM 697 O O . PRO A 1 93 ? -2.449 9.998 12.333 1.00 89.00 93 PRO A O 1
ATOM 700 N N . VAL A 1 94 ? -1.501 9.011 10.556 1.00 91.62 94 VAL A N 1
ATOM 701 C CA . VAL A 1 94 ? -2.252 7.753 10.671 1.00 91.62 94 VAL A CA 1
ATOM 702 C C . VAL A 1 94 ? -1.679 6.872 11.772 1.00 91.62 94 VAL A C 1
ATOM 704 O O . VAL A 1 94 ? -2.444 6.383 12.591 1.00 91.62 94 VAL A O 1
ATOM 707 N N . ILE A 1 95 ? -0.357 6.677 11.805 1.00 90.31 95 ILE A N 1
ATOM 708 C CA . ILE A 1 95 ? 0.333 5.797 12.767 1.00 90.31 95 ILE A CA 1
ATOM 709 C C . ILE A 1 95 ? 0.214 6.305 14.206 1.00 90.31 95 ILE A C 1
ATOM 711 O O . ILE A 1 95 ? 0.194 5.498 15.137 1.00 90.31 95 ILE A O 1
ATOM 715 N N . PHE A 1 96 ? 0.182 7.625 14.390 1.00 87.25 96 PHE A N 1
ATOM 716 C CA . PHE A 1 96 ? 0.023 8.237 15.706 1.00 87.25 96 PHE A CA 1
ATOM 717 C C . PHE A 1 96 ? -1.440 8.549 16.027 1.00 87.25 96 PHE A C 1
ATOM 719 O O . PHE A 1 96 ? -1.838 8.438 17.184 1.00 87.25 96 PHE A O 1
ATOM 726 N N . GLY A 1 97 ? -2.248 8.914 15.026 1.00 84.69 97 GLY A N 1
ATOM 727 C CA . GLY A 1 97 ? -3.667 9.219 15.215 1.00 84.69 97 GLY A CA 1
ATOM 728 C C . GLY A 1 97 ? -4.497 7.970 15.495 1.00 84.69 97 GLY A C 1
ATOM 729 O O . GLY A 1 97 ? -5.224 7.917 16.484 1.00 84.69 97 GLY A O 1
ATOM 730 N N . PHE A 1 98 ? -4.355 6.929 14.674 1.00 79.06 98 PHE A N 1
ATOM 731 C CA . PHE A 1 98 ? -4.706 5.582 15.109 1.00 79.06 98 PHE A CA 1
ATOM 732 C C . PHE A 1 98 ? -3.507 5.110 15.910 1.00 79.06 98 PHE A C 1
ATOM 734 O O . PHE A 1 98 ? -2.439 5.053 15.321 1.00 79.06 98 PHE A O 1
ATOM 741 N N . PRO A 1 99 ? -3.605 4.763 17.199 1.00 73.12 99 PRO A N 1
ATOM 742 C CA . PRO A 1 99 ? -2.452 4.285 17.953 1.00 73.12 99 PRO A CA 1
ATOM 743 C C . PRO A 1 99 ? -2.088 2.863 17.491 1.00 73.12 99 PRO A C 1
ATOM 745 O O . PRO A 1 99 ? -2.201 1.918 18.261 1.00 73.12 99 PRO A O 1
ATOM 748 N N . ILE A 1 100 ? -1.697 2.683 16.221 1.00 79.38 100 ILE A N 1
ATOM 749 C CA . ILE A 1 100 ? -1.499 1.388 15.550 1.00 79.38 100 ILE A CA 1
ATOM 750 C C . ILE A 1 100 ? -0.486 0.558 16.333 1.00 79.38 100 ILE A C 1
ATOM 752 O O . ILE A 1 100 ? -0.689 -0.636 16.524 1.00 79.38 100 ILE A O 1
ATOM 756 N N . VAL A 1 101 ? 0.552 1.213 16.860 1.00 74.81 101 VAL A N 1
ATOM 757 C CA . VAL A 1 101 ? 1.590 0.592 17.695 1.00 74.81 101 VAL A CA 1
ATOM 758 C C . VAL A 1 101 ? 1.011 -0.030 18.973 1.00 74.81 101 VAL A C 1
ATOM 760 O O . VAL A 1 101 ? 1.470 -1.081 19.407 1.00 74.81 101 VAL A O 1
ATOM 763 N N . PHE A 1 102 ? -0.023 0.580 19.555 1.00 78.06 102 PHE A N 1
ATOM 764 C CA . PHE A 1 102 ? -0.682 0.104 20.776 1.00 78.06 102 PHE A CA 1
ATOM 765 C C . PHE A 1 102 ? -2.001 -0.637 20.499 1.00 78.06 102 PHE A C 1
ATOM 767 O O . PHE A 1 102 ? -2.641 -1.150 21.415 1.00 78.06 102 PHE A O 1
ATOM 774 N N . ASN A 1 103 ? -2.410 -0.726 19.234 1.00 85.12 103 ASN A N 1
ATOM 775 C CA . ASN A 1 103 ? -3.635 -1.368 18.792 1.00 85.12 103 ASN A CA 1
ATOM 776 C C . ASN A 1 103 ? -3.287 -2.676 18.081 1.00 85.12 103 ASN A C 1
ATOM 778 O O . ASN A 1 103 ? -3.127 -2.730 16.862 1.00 85.12 103 ASN A O 1
ATOM 782 N N . ILE A 1 104 ? -3.182 -3.748 18.870 1.00 84.00 104 ILE A N 1
ATOM 783 C CA . ILE A 1 104 ? -2.807 -5.085 18.388 1.00 84.00 104 ILE A CA 1
ATOM 784 C C . ILE A 1 104 ? -3.659 -5.529 17.178 1.00 84.00 104 ILE A C 1
ATOM 786 O O . ILE A 1 104 ? -3.067 -5.994 16.200 1.00 84.00 104 ILE A O 1
ATOM 790 N N . PRO A 1 105 ? -5.002 -5.345 17.156 1.00 90.56 105 PRO A N 1
ATOM 791 C CA . PRO A 1 105 ? -5.801 -5.637 15.966 1.00 90.56 105 PRO A CA 1
ATOM 792 C C . PRO A 1 105 ? -5.337 -4.909 14.701 1.00 90.56 105 PRO A C 1
ATOM 794 O O . PRO A 1 105 ? -5.335 -5.516 13.638 1.00 90.56 105 PRO A O 1
ATOM 797 N N . MET A 1 106 ? -4.939 -3.636 14.793 1.00 91.94 106 MET A N 1
ATOM 798 C CA . MET A 1 106 ? -4.430 -2.847 13.659 1.00 91.94 106 MET A CA 1
ATOM 799 C C . MET A 1 106 ? -2.999 -3.189 13.260 1.00 91.94 106 MET A C 1
ATOM 801 O O . MET A 1 106 ? -2.647 -3.048 12.090 1.00 91.94 106 MET A O 1
ATOM 805 N N . MET A 1 107 ? -2.186 -3.683 14.189 1.00 92.44 107 MET A N 1
ATOM 806 C CA . MET A 1 107 ? -0.811 -4.083 13.902 1.00 92.44 107 MET A CA 1
ATOM 807 C C . MET A 1 107 ? -0.741 -5.266 12.921 1.00 92.44 107 MET A C 1
ATOM 809 O O . MET A 1 107 ? 0.145 -5.313 12.070 1.00 92.44 107 MET A O 1
ATOM 813 N N . ILE A 1 108 ? -1.705 -6.191 12.984 1.00 93.50 108 ILE A N 1
ATOM 814 C CA . ILE A 1 108 ? -1.777 -7.359 12.089 1.00 93.50 108 ILE A CA 1
ATOM 815 C C . ILE A 1 108 ? -1.881 -6.947 10.606 1.00 93.50 108 ILE A C 1
ATOM 817 O O . ILE A 1 108 ? -0.973 -7.282 9.841 1.00 93.50 108 ILE A O 1
ATOM 821 N N . PRO A 1 109 ? -2.922 -6.212 10.158 1.00 95.00 109 PRO A N 1
ATOM 822 C CA . PRO A 1 109 ? -3.024 -5.783 8.767 1.00 95.00 109 PRO A CA 1
ATOM 823 C C . PRO A 1 109 ? -1.909 -4.805 8.379 1.00 95.00 109 PRO A C 1
ATOM 825 O O . PRO A 1 109 ? -1.466 -4.828 7.236 1.00 95.00 109 PRO A O 1
ATOM 828 N N . PHE A 1 110 ? -1.396 -4.002 9.320 1.00 95.25 110 PHE A N 1
ATOM 829 C CA . PHE A 1 110 ? -0.271 -3.098 9.073 1.00 95.25 110 PHE A CA 1
ATOM 830 C C . PHE A 1 110 ? 1.016 -3.837 8.675 1.00 95.25 110 PHE A C 1
ATOM 832 O O . PHE A 1 110 ? 1.760 -3.361 7.828 1.00 95.25 110 PHE A O 1
ATOM 839 N N . VAL A 1 111 ? 1.285 -5.020 9.227 1.00 94.75 111 VAL A N 1
ATOM 840 C CA . VAL A 1 111 ? 2.443 -5.831 8.809 1.00 94.75 111 VAL A CA 1
ATOM 841 C C . VAL A 1 111 ? 2.112 -6.693 7.588 1.00 94.75 111 VAL A C 1
ATOM 843 O O . VAL A 1 111 ? 2.952 -6.876 6.708 1.00 94.75 111 VAL A O 1
ATOM 846 N N . LEU A 1 112 ? 0.885 -7.213 7.513 1.00 96.19 112 LEU A N 1
ATOM 847 C CA . LEU A 1 112 ? 0.485 -8.181 6.496 1.00 96.19 112 LEU A CA 1
ATOM 848 C C . LEU A 1 112 ? 0.262 -7.553 5.111 1.00 96.19 112 LEU A C 1
ATOM 850 O O . LEU A 1 112 ? 0.687 -8.122 4.107 1.00 96.19 112 LEU A O 1
ATOM 854 N N . ASN A 1 113 ? -0.373 -6.383 5.036 1.00 97.44 113 ASN A N 1
ATOM 855 C CA . ASN A 1 113 ? -0.738 -5.757 3.762 1.00 97.44 113 ASN A CA 1
ATOM 856 C C . ASN A 1 113 ? 0.463 -5.434 2.859 1.00 97.44 113 ASN A C 1
ATOM 858 O O . ASN A 1 113 ? 0.386 -5.718 1.661 1.00 97.44 113 ASN A O 1
ATOM 862 N N . PRO A 1 114 ? 1.599 -4.921 3.376 1.00 96.75 114 PRO A N 1
ATOM 863 C CA . PRO A 1 114 ? 2.797 -4.766 2.559 1.00 96.75 114 PRO A CA 1
ATOM 864 C C . PRO A 1 114 ? 3.294 -6.074 1.956 1.00 96.75 114 PRO A C 1
ATOM 866 O O . PRO A 1 114 ? 3.680 -6.108 0.789 1.00 96.75 114 PRO A O 1
ATOM 869 N N . VAL 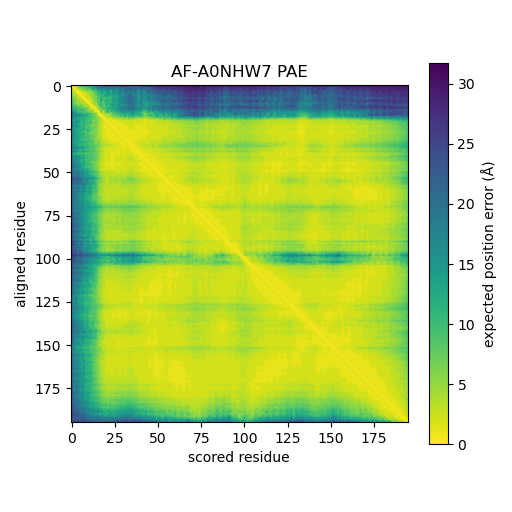A 1 115 ? 3.246 -7.163 2.727 1.00 97.38 115 VAL A N 1
ATOM 870 C CA . VAL A 1 115 ? 3.649 -8.490 2.253 1.00 97.38 115 VAL A CA 1
ATOM 871 C C . VAL A 1 115 ? 2.712 -8.960 1.144 1.00 97.38 115 VAL A C 1
ATOM 873 O O . VAL A 1 115 ? 3.188 -9.391 0.097 1.00 97.38 115 VAL A O 1
ATOM 876 N N . ILE A 1 116 ? 1.397 -8.815 1.327 1.00 98.00 116 ILE A N 1
ATOM 877 C CA . ILE A 1 116 ? 0.394 -9.153 0.309 1.00 98.00 116 ILE A CA 1
ATOM 878 C C . ILE A 1 116 ? 0.652 -8.375 -0.987 1.00 98.00 116 ILE A C 1
ATOM 880 O O . ILE A 1 116 ? 0.738 -8.981 -2.056 1.00 98.00 116 ILE A O 1
ATOM 884 N N . GLY A 1 117 ? 0.831 -7.054 -0.901 1.00 98.00 117 GLY A N 1
ATOM 885 C CA . GLY A 1 117 ? 1.079 -6.209 -2.069 1.00 98.00 117 GLY A CA 1
ATOM 886 C C . GLY A 1 117 ? 2.345 -6.603 -2.829 1.00 98.00 117 GLY A C 1
ATOM 887 O O . GLY A 1 117 ? 2.318 -6.778 -4.049 1.00 98.00 117 GLY A O 1
ATOM 888 N N . ILE A 1 118 ? 3.436 -6.845 -2.098 1.00 97.62 118 ILE A N 1
ATOM 889 C CA . ILE A 1 118 ? 4.703 -7.312 -2.671 1.00 97.62 118 ILE A CA 1
ATOM 890 C C . ILE A 1 118 ? 4.531 -8.668 -3.360 1.00 97.62 118 ILE A C 1
ATOM 892 O O . ILE A 1 118 ? 5.015 -8.837 -4.477 1.00 97.62 118 ILE A O 1
ATOM 896 N N . LEU A 1 119 ? 3.850 -9.627 -2.728 1.00 98.12 119 LEU A N 1
ATOM 897 C CA . LEU A 1 119 ? 3.656 -10.967 -3.287 1.00 98.12 119 LEU A CA 1
ATOM 898 C C . LEU A 1 119 ? 2.824 -10.937 -4.571 1.00 98.12 119 LEU A C 1
ATOM 900 O O . LEU A 1 119 ? 3.215 -11.561 -5.558 1.00 98.12 119 LEU A O 1
ATOM 904 N N . ILE A 1 120 ? 1.721 -10.183 -4.582 1.00 98.31 120 ILE A N 1
ATOM 905 C CA . ILE A 1 120 ? 0.860 -10.034 -5.762 1.00 98.31 120 ILE A CA 1
ATOM 906 C C . ILE A 1 120 ? 1.650 -9.407 -6.908 1.00 98.31 120 ILE A C 1
ATOM 908 O O . ILE A 1 120 ? 1.732 -9.988 -7.992 1.00 98.31 120 ILE A O 1
ATOM 912 N N . ALA A 1 121 ? 2.278 -8.253 -6.673 1.00 98.25 121 ALA A N 1
ATOM 913 C CA . ALA A 1 121 ? 3.050 -7.581 -7.710 1.00 98.25 121 ALA A CA 1
ATOM 914 C C . ALA A 1 121 ? 4.207 -8.458 -8.207 1.00 98.25 121 ALA A C 1
ATOM 916 O O . ALA A 1 121 ? 4.489 -8.491 -9.407 1.00 98.25 121 ALA A O 1
ATOM 917 N N . TYR A 1 122 ? 4.863 -9.203 -7.310 1.00 98.38 122 TYR A N 1
ATOM 918 C CA . TYR A 1 122 ? 5.981 -10.066 -7.677 1.00 98.38 122 TYR A CA 1
ATOM 919 C C . TYR A 1 122 ? 5.508 -11.208 -8.570 1.00 98.38 122 TYR A C 1
ATOM 921 O O . TYR A 1 122 ? 6.100 -11.427 -9.623 1.00 98.38 122 TYR A O 1
ATOM 929 N N . ALA A 1 123 ? 4.425 -11.894 -8.193 1.00 98.19 123 ALA A N 1
ATOM 930 C CA . ALA A 1 123 ? 3.855 -12.989 -8.970 1.00 98.19 123 ALA A CA 1
ATOM 931 C C . ALA A 1 123 ? 3.437 -12.527 -10.373 1.00 98.19 123 ALA A C 1
ATOM 933 O O . ALA A 1 123 ? 3.792 -13.156 -11.368 1.00 98.19 123 ALA A O 1
ATOM 934 N N . VAL A 1 124 ? 2.760 -11.382 -10.463 1.00 97.88 124 VAL A N 1
ATOM 935 C CA . VAL A 1 124 ? 2.291 -10.809 -11.731 1.00 97.88 124 VAL A CA 1
ATOM 936 C C . VAL A 1 124 ? 3.457 -10.364 -12.629 1.00 97.88 124 VAL A C 1
ATOM 938 O O . VAL A 1 124 ? 3.425 -10.582 -13.843 1.00 97.88 124 VAL A O 1
ATOM 941 N N . THR A 1 125 ? 4.520 -9.797 -12.048 1.00 97.81 125 THR A N 1
ATOM 942 C CA . THR A 1 125 ? 5.744 -9.440 -12.792 1.00 97.81 125 THR A CA 1
ATOM 943 C C . THR A 1 125 ? 6.518 -10.683 -13.229 1.00 97.81 125 THR A C 1
ATOM 945 O O . THR A 1 125 ? 7.048 -10.741 -14.337 1.00 97.81 125 THR A O 1
ATOM 948 N N . ALA A 1 126 ? 6.603 -11.697 -12.365 1.00 97.31 126 ALA A N 1
ATOM 949 C CA . ALA A 1 126 ? 7.300 -12.949 -12.646 1.00 97.31 126 ALA A CA 1
ATOM 950 C C . ALA A 1 126 ? 6.603 -13.757 -13.749 1.00 97.31 126 ALA A C 1
ATOM 952 O O . ALA A 1 126 ? 7.284 -14.367 -14.570 1.00 97.31 126 ALA A O 1
ATOM 953 N N . ALA A 1 127 ? 5.271 -13.697 -13.812 1.00 96.88 127 ALA A N 1
ATOM 954 C CA . ALA A 1 127 ? 4.464 -14.263 -14.889 1.00 96.88 127 ALA A CA 1
ATOM 955 C C . ALA A 1 127 ? 4.574 -13.487 -16.219 1.00 96.88 127 ALA A C 1
ATOM 957 O O . ALA A 1 127 ? 4.036 -13.931 -17.229 1.00 96.88 127 ALA A O 1
ATOM 958 N N . GLY A 1 128 ? 5.250 -12.332 -16.237 1.00 95.75 128 GLY A N 1
ATOM 959 C CA . GLY A 1 128 ? 5.445 -11.515 -17.438 1.00 95.75 128 GLY A CA 1
ATOM 960 C C . GLY A 1 128 ? 4.233 -10.674 -17.847 1.00 95.75 128 GLY A C 1
ATOM 961 O O . GLY A 1 128 ? 4.231 -10.109 -18.938 1.00 95.75 128 GLY A O 1
ATOM 962 N N . TRP A 1 129 ? 3.204 -10.569 -16.998 1.00 97.06 129 TRP A N 1
ATOM 963 C CA . TRP A 1 129 ? 2.022 -9.757 -17.304 1.00 97.06 129 TRP A CA 1
ATOM 964 C C . TRP A 1 129 ? 2.296 -8.260 -17.139 1.00 97.06 129 TRP A C 1
ATOM 966 O O . TRP A 1 129 ? 1.875 -7.474 -17.985 1.00 97.06 129 TRP A O 1
ATOM 976 N N . MET A 1 130 ? 3.032 -7.884 -16.087 1.00 97.12 130 MET A N 1
ATOM 977 C CA . MET A 1 130 ? 3.470 -6.513 -15.806 1.00 97.12 130 MET A CA 1
ATOM 978 C C . MET A 1 130 ? 4.977 -6.366 -16.046 1.00 97.12 130 MET A C 1
ATOM 980 O O . MET A 1 130 ? 5.759 -7.260 -15.714 1.00 97.12 130 MET A O 1
ATOM 984 N N . SER A 1 131 ? 5.383 -5.218 -16.583 1.00 97.06 131 SER A N 1
ATOM 985 C CA . SER A 1 131 ? 6.788 -4.857 -16.778 1.00 97.06 131 SER A CA 1
ATOM 986 C C . SER A 1 131 ? 7.533 -4.708 -15.450 1.00 97.06 131 SER A C 1
ATOM 988 O O . SER A 1 131 ? 6.968 -4.354 -14.414 1.00 97.06 131 SER A O 1
ATOM 990 N N . ARG A 1 132 ? 8.843 -4.964 -15.473 1.00 97.81 132 ARG A N 1
ATOM 991 C CA . ARG A 1 132 ? 9.713 -4.730 -14.312 1.00 97.81 132 ARG A CA 1
ATOM 992 C C . ARG A 1 132 ? 9.874 -3.229 -14.064 1.00 97.81 132 ARG A C 1
ATOM 994 O O . ARG A 1 132 ? 9.828 -2.430 -14.993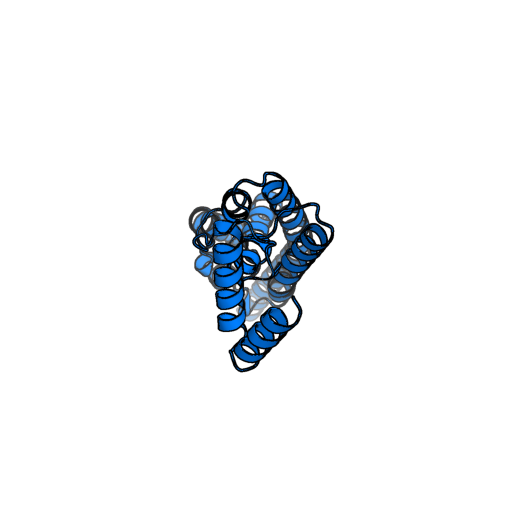 1.00 97.81 132 ARG A O 1
ATOM 1001 N N . VAL A 1 133 ? 10.112 -2.861 -12.807 1.00 97.94 133 VAL A N 1
ATOM 1002 C CA . VAL A 1 133 ? 10.393 -1.472 -12.419 1.00 97.94 133 VAL A CA 1
ATOM 1003 C C . VAL A 1 133 ? 11.790 -1.068 -12.896 1.00 97.94 133 VAL A C 1
ATOM 1005 O O . VAL A 1 133 ? 12.774 -1.752 -12.600 1.00 97.94 133 VAL A O 1
ATOM 1008 N N . VAL A 1 134 ? 11.857 0.042 -13.631 1.00 97.69 134 VAL A N 1
ATOM 1009 C CA . VAL A 1 134 ? 13.059 0.541 -14.325 1.00 97.69 134 VAL A CA 1
ATOM 1010 C C . VAL A 1 134 ? 13.288 2.043 -14.154 1.00 97.69 134 VAL A C 1
ATOM 1012 O O . VAL A 1 134 ? 14.382 2.518 -14.437 1.00 97.69 134 VAL A O 1
ATOM 1015 N N . VAL A 1 135 ? 12.295 2.785 -13.657 1.00 97.31 135 VAL A N 1
ATOM 1016 C CA . VAL A 1 135 ? 12.426 4.207 -13.320 1.00 97.31 135 VAL A CA 1
ATOM 1017 C C . VAL A 1 135 ? 12.376 4.368 -11.808 1.00 97.31 135 VAL A C 1
ATOM 1019 O O . VAL A 1 135 ? 11.447 3.890 -11.158 1.00 97.31 135 VAL A O 1
ATOM 1022 N N . MET A 1 136 ? 13.369 5.055 -11.241 1.00 95.31 136 MET A N 1
ATOM 1023 C CA . MET A 1 136 ? 13.364 5.400 -9.822 1.00 95.31 136 MET A CA 1
ATOM 1024 C C . MET A 1 136 ? 12.438 6.597 -9.608 1.00 95.31 136 MET A C 1
ATOM 1026 O O . MET A 1 136 ? 12.791 7.729 -9.931 1.00 95.31 136 MET A O 1
ATOM 1030 N N . VAL A 1 137 ? 11.248 6.340 -9.071 1.00 95.44 137 VAL A N 1
ATOM 1031 C CA . VAL A 1 137 ? 10.297 7.392 -8.693 1.00 95.44 137 VAL A CA 1
ATOM 1032 C C . VAL A 1 137 ? 10.437 7.732 -7.206 1.00 95.44 137 VAL A C 1
ATOM 1034 O O . VAL A 1 137 ? 10.733 6.834 -6.410 1.00 95.44 137 VAL A O 1
ATOM 1037 N N . PRO A 1 138 ? 10.219 8.996 -6.797 1.00 95.56 138 PRO A N 1
ATOM 1038 C CA . PRO A 1 138 ? 10.155 9.352 -5.383 1.00 95.56 138 PRO A CA 1
ATOM 1039 C C . PRO A 1 138 ? 9.082 8.531 -4.661 1.00 95.56 138 PRO A C 1
ATOM 1041 O O . PRO A 1 138 ? 7.980 8.355 -5.183 1.00 95.56 138 PRO A O 1
ATOM 1044 N N . TRP A 1 139 ? 9.366 8.066 -3.444 1.00 93.81 139 TRP A N 1
ATOM 1045 C CA . TRP A 1 139 ? 8.404 7.300 -2.638 1.00 93.81 139 TRP A CA 1
ATOM 1046 C C . TRP A 1 139 ? 7.151 8.106 -2.267 1.00 93.81 139 TRP A C 1
ATOM 1048 O O . TRP A 1 139 ? 6.127 7.521 -1.946 1.00 93.81 139 TRP A O 1
ATOM 1058 N N . THR A 1 140 ? 7.193 9.436 -2.359 1.00 94.88 140 THR A N 1
ATOM 1059 C CA . THR A 1 140 ? 6.038 10.325 -2.165 1.00 94.88 140 THR A CA 1
ATOM 1060 C C . THR A 1 140 ? 5.135 10.430 -3.396 1.00 94.88 140 THR A C 1
ATOM 1062 O O . THR A 1 140 ? 4.121 11.122 -3.362 1.00 94.88 140 THR A O 1
ATOM 1065 N N . THR A 1 141 ? 5.477 9.759 -4.501 1.00 96.75 141 THR A N 1
ATOM 1066 C CA . THR A 1 141 ? 4.660 9.767 -5.721 1.00 96.75 141 THR A CA 1
ATOM 1067 C C . THR A 1 141 ? 3.308 9.107 -5.439 1.00 96.75 141 THR A C 1
ATOM 1069 O O . THR A 1 141 ? 3.296 7.964 -4.963 1.00 96.75 141 THR A O 1
ATOM 1072 N N . PRO A 1 142 ? 2.176 9.764 -5.756 1.00 96.69 142 PRO A N 1
ATOM 1073 C CA . PRO A 1 142 ? 0.867 9.207 -5.461 1.00 96.69 142 PRO A CA 1
ATOM 1074 C C . PRO A 1 142 ? 0.668 7.791 -6.019 1.00 96.69 142 PRO A C 1
ATOM 1076 O O . PRO A 1 142 ? 1.104 7.513 -7.147 1.00 96.69 142 PRO A O 1
ATOM 1079 N N . PRO A 1 143 ? 0.003 6.891 -5.266 1.00 94.56 143 PRO A N 1
ATOM 1080 C CA . PRO A 1 143 ? -0.416 5.588 -5.773 1.00 94.56 143 PRO A CA 1
ATOM 1081 C C . PRO A 1 143 ? -1.170 5.715 -7.102 1.00 94.56 143 PRO A C 1
ATOM 1083 O O . PRO A 1 143 ? -1.760 6.754 -7.394 1.00 94.56 143 PRO A O 1
ATOM 1086 N N . LEU A 1 144 ? -1.169 4.653 -7.909 1.00 95.62 144 LEU A N 1
ATOM 1087 C CA . LEU A 1 144 ? -1.649 4.610 -9.302 1.00 95.62 144 LEU A CA 1
ATOM 1088 C C . LEU A 1 144 ? -0.694 5.292 -10.289 1.00 95.62 144 LEU A C 1
ATOM 1090 O O . LEU A 1 144 ? -0.272 4.678 -11.267 1.00 95.62 144 LEU A O 1
ATOM 1094 N N . ILE A 1 145 ? -0.292 6.535 -10.014 1.00 97.25 145 ILE A N 1
ATOM 1095 C CA . ILE A 1 145 ? 0.673 7.262 -10.854 1.00 97.25 145 ILE A CA 1
ATOM 1096 C C . ILE A 1 145 ? 2.068 6.645 -10.701 1.00 97.25 145 ILE A C 1
ATOM 1098 O O . ILE A 1 145 ? 2.777 6.445 -11.689 1.00 97.25 145 ILE A O 1
ATOM 1102 N N . SER A 1 146 ? 2.445 6.289 -9.470 1.00 96.94 146 SER A N 1
ATOM 1103 C CA . SER A 1 146 ? 3.736 5.669 -9.172 1.00 96.94 146 SER A CA 1
ATOM 1104 C C . SER A 1 146 ? 3.956 4.367 -9.942 1.00 96.94 146 SER A C 1
ATOM 1106 O O . SER A 1 146 ? 5.032 4.190 -10.506 1.00 96.94 146 SER A O 1
ATOM 1108 N N . GLY A 1 147 ? 2.945 3.495 -10.046 1.00 96.94 147 GLY A N 1
ATOM 1109 C CA . GLY A 1 147 ? 3.039 2.233 -10.787 1.00 96.94 147 GLY A CA 1
ATOM 1110 C C . GLY A 1 147 ? 3.331 2.441 -12.269 1.00 96.94 147 GLY A C 1
ATOM 1111 O O . GLY A 1 147 ? 4.245 1.818 -12.815 1.00 96.94 147 GLY A O 1
ATOM 1112 N N . PHE A 1 148 ? 2.597 3.358 -12.901 1.00 98.19 148 PHE A N 1
ATOM 1113 C CA . PHE A 1 148 ? 2.780 3.705 -14.308 1.00 98.19 148 PHE A CA 1
ATOM 1114 C C . PHE A 1 148 ? 4.177 4.276 -14.578 1.00 98.19 148 PHE A C 1
ATOM 1116 O O . PHE A 1 148 ? 4.880 3.814 -15.475 1.00 98.19 148 PHE A O 1
ATOM 1123 N N . LEU A 1 149 ? 4.615 5.248 -13.773 1.00 98.12 149 LEU A N 1
ATOM 1124 C CA . LEU A 1 149 ? 5.915 5.895 -13.958 1.00 98.12 149 LEU A CA 1
ATOM 1125 C C . LEU A 1 149 ? 7.081 4.939 -13.676 1.00 98.12 149 LEU A C 1
ATOM 1127 O O . LEU A 1 149 ? 8.018 4.871 -14.468 1.00 98.12 149 LEU A O 1
ATOM 1131 N N . ALA A 1 150 ? 7.008 4.158 -12.593 1.00 97.69 150 ALA A N 1
ATOM 1132 C CA . ALA A 1 150 ? 8.067 3.235 -12.1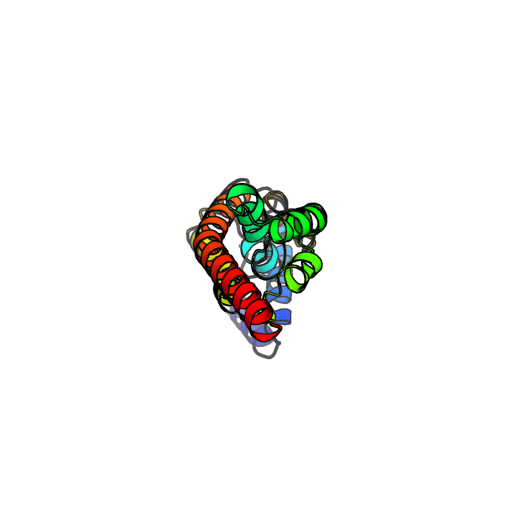77 1.00 97.69 150 ALA A CA 1
ATOM 1133 C C . ALA A 1 150 ? 8.360 2.147 -13.226 1.00 97.69 150 ALA A C 1
ATOM 1135 O O . ALA A 1 150 ? 9.492 1.673 -13.352 1.00 97.69 150 ALA A O 1
ATOM 1136 N N . THR A 1 151 ? 7.344 1.762 -13.999 1.00 97.62 151 THR A N 1
ATOM 1137 C CA . THR A 1 151 ? 7.420 0.751 -15.065 1.00 97.62 151 THR A CA 1
ATOM 1138 C C . THR A 1 151 ? 7.628 1.352 -16.460 1.00 97.62 151 THR A C 1
ATOM 1140 O O . THR A 1 151 ? 7.468 0.650 -17.454 1.00 97.62 151 THR A O 1
ATOM 1143 N N . ALA A 1 152 ? 8.008 2.635 -16.544 1.00 97.00 152 ALA A N 1
ATOM 1144 C CA . ALA A 1 152 ? 8.212 3.373 -17.795 1.00 97.00 152 ALA A CA 1
ATOM 1145 C C . ALA A 1 152 ? 6.978 3.415 -18.721 1.00 97.00 152 ALA A C 1
ATOM 1147 O O . ALA A 1 152 ? 7.107 3.393 -19.943 1.00 97.00 152 ALA A O 1
ATOM 1148 N N . GLY A 1 153 ? 5.782 3.521 -18.136 1.00 96.62 153 GLY A N 1
ATOM 1149 C CA . GLY A 1 153 ? 4.526 3.718 -18.861 1.00 96.62 153 GLY A CA 1
ATOM 1150 C C . GLY A 1 153 ? 3.656 2.468 -19.016 1.00 96.62 153 GLY A C 1
ATOM 1151 O O . GLY A 1 153 ? 2.773 2.442 -19.875 1.00 96.62 153 GLY A O 1
ATOM 1152 N N . ASP A 1 154 ? 3.867 1.424 -18.211 1.00 97.69 154 ASP A N 1
ATOM 1153 C CA . ASP A 1 154 ? 3.021 0.230 -18.259 1.00 97.69 154 ASP A CA 1
ATOM 1154 C C . ASP A 1 154 ? 1.708 0.456 -17.488 1.00 97.69 154 ASP A C 1
ATOM 1156 O O . ASP A 1 154 ? 1.659 0.452 -16.256 1.00 97.69 154 ASP A O 1
ATOM 1160 N N . TRP A 1 155 ? 0.602 0.621 -18.216 1.00 97.31 155 TRP A N 1
ATOM 1161 C CA . TRP A 1 155 ? -0.737 0.786 -17.634 1.00 97.31 155 TRP A CA 1
ATOM 1162 C C . TRP A 1 155 ? -1.183 -0.416 -16.791 1.00 97.31 155 TRP A C 1
ATOM 1164 O O . TRP A 1 155 ? -2.008 -0.265 -15.889 1.00 97.31 155 TRP A O 1
ATOM 1174 N N . ARG A 1 156 ? -0.627 -1.611 -17.028 1.00 98.12 156 ARG A N 1
ATOM 1175 C CA . ARG A 1 156 ? -0.967 -2.819 -16.262 1.00 98.12 156 ARG A CA 1
ATOM 1176 C C . ARG A 1 156 ? -0.533 -2.682 -14.808 1.00 98.12 156 ARG A C 1
ATOM 1178 O O . ARG A 1 156 ? -1.205 -3.206 -13.923 1.00 98.12 156 ARG A O 1
ATOM 1185 N N . ALA A 1 157 ? 0.526 -1.914 -14.543 1.00 97.81 157 ALA A N 1
ATOM 1186 C CA . ALA A 1 157 ? 0.982 -1.613 -13.191 1.00 97.81 157 ALA A CA 1
ATOM 1187 C C . ALA A 1 157 ? -0.061 -0.852 -12.367 1.00 97.81 157 ALA A C 1
ATOM 1189 O O . ALA A 1 157 ? -0.224 -1.124 -11.177 1.00 97.81 157 ALA A O 1
ATOM 1190 N N . VAL A 1 158 ? -0.823 0.035 -13.011 1.00 98.19 158 VAL A N 1
ATOM 1191 C CA . VAL A 1 158 ? -1.942 0.745 -12.377 1.00 98.19 158 VAL A CA 1
ATOM 1192 C C . VAL A 1 158 ? -3.010 -0.248 -11.927 1.00 98.19 158 VAL A C 1
ATOM 1194 O O . VAL A 1 158 ? -3.498 -0.173 -10.803 1.00 98.19 158 VAL A O 1
ATOM 1197 N N . ILE A 1 159 ? -3.332 -1.230 -12.772 1.00 98.31 159 ILE A N 1
ATOM 1198 C CA . ILE A 1 159 ? -4.319 -2.265 -12.443 1.00 98.31 159 ILE A CA 1
ATOM 1199 C C . ILE A 1 159 ? -3.834 -3.133 -11.285 1.00 98.31 159 ILE A C 1
ATOM 1201 O O . ILE A 1 159 ? -4.614 -3.401 -10.373 1.00 98.31 159 ILE A O 1
ATOM 1205 N N . VAL A 1 160 ? -2.554 -3.522 -11.267 1.00 98.38 160 VAL A N 1
ATOM 1206 C CA . VAL A 1 160 ? -1.976 -4.241 -10.120 1.00 98.38 160 VAL A CA 1
ATOM 1207 C C . VAL A 1 160 ? -2.144 -3.430 -8.834 1.00 98.38 160 VAL A C 1
ATOM 1209 O O . VAL A 1 160 ? -2.594 -3.981 -7.832 1.00 98.38 160 VAL A O 1
ATOM 1212 N N . GLN A 1 161 ? -1.843 -2.128 -8.853 1.00 98.25 161 GLN A N 1
ATOM 1213 C CA . GLN A 1 161 ? -2.018 -1.269 -7.677 1.00 98.25 161 GLN A CA 1
ATOM 1214 C C . GLN A 1 161 ? -3.482 -1.183 -7.234 1.00 98.25 161 GLN A C 1
ATOM 1216 O O . GLN A 1 161 ? -3.748 -1.271 -6.038 1.00 98.25 161 GLN A O 1
ATOM 1221 N N . ILE A 1 162 ? -4.436 -1.086 -8.165 1.00 98.50 162 ILE A N 1
ATOM 1222 C CA . ILE A 1 162 ? -5.872 -1.103 -7.842 1.00 98.50 162 ILE A CA 1
ATOM 1223 C C . ILE A 1 162 ? -6.262 -2.426 -7.171 1.00 98.50 162 ILE A C 1
ATOM 1225 O O . ILE A 1 162 ? -6.925 -2.415 -6.136 1.00 98.50 162 ILE A O 1
ATOM 1229 N N . VAL A 1 163 ? -5.828 -3.565 -7.717 1.00 98.44 163 VAL A N 1
ATOM 1230 C CA . VAL A 1 163 ? -6.125 -4.890 -7.150 1.00 98.44 163 VAL A CA 1
ATOM 1231 C C . VAL A 1 163 ? -5.543 -5.028 -5.744 1.00 98.44 163 VAL A C 1
ATOM 1233 O O . VAL A 1 163 ? -6.255 -5.427 -4.822 1.00 98.44 163 VAL A O 1
ATOM 1236 N N . ILE A 1 164 ? -4.275 -4.650 -5.555 1.00 98.44 164 ILE A N 1
ATOM 1237 C CA . ILE A 1 164 ? -3.629 -4.662 -4.236 1.00 98.44 164 ILE A CA 1
ATOM 1238 C C . ILE A 1 164 ? -4.383 -3.751 -3.267 1.00 98.44 164 ILE A C 1
ATOM 1240 O O . ILE A 1 164 ? -4.628 -4.139 -2.128 1.00 98.44 164 ILE A O 1
ATOM 1244 N N . LEU A 1 165 ? -4.782 -2.557 -3.708 1.00 98.19 165 LEU A N 1
ATOM 1245 C CA . LEU A 1 165 ? -5.507 -1.605 -2.877 1.00 98.19 165 LEU A CA 1
ATOM 1246 C C . LEU A 1 165 ? -6.847 -2.179 -2.402 1.00 98.19 165 LEU A C 1
ATOM 1248 O O . LEU A 1 165 ? -7.142 -2.122 -1.211 1.00 98.19 165 LEU A O 1
ATOM 1252 N N . VAL A 1 166 ? -7.628 -2.778 -3.304 1.00 98.44 166 VAL A N 1
ATOM 1253 C CA . VAL A 1 166 ? -8.911 -3.416 -2.970 1.00 98.44 166 VAL A CA 1
ATOM 1254 C C . VAL A 1 166 ? -8.720 -4.546 -1.959 1.00 98.44 166 VAL A C 1
ATOM 1256 O O . VAL A 1 166 ? -9.458 -4.618 -0.975 1.00 98.44 166 VAL A O 1
ATOM 1259 N N . ILE A 1 167 ? -7.708 -5.395 -2.153 1.00 98.50 167 ILE A N 1
ATOM 1260 C CA . ILE A 1 167 ? -7.399 -6.488 -1.223 1.00 98.50 167 ILE A CA 1
ATOM 1261 C C . ILE A 1 167 ? -6.980 -5.933 0.141 1.00 98.50 167 ILE A C 1
ATOM 1263 O O . ILE A 1 167 ? -7.513 -6.360 1.161 1.00 98.50 167 ILE A O 1
ATOM 1267 N N . ASN A 1 168 ? -6.092 -4.941 0.176 1.00 98.31 168 ASN A N 1
ATOM 1268 C CA . ASN A 1 168 ? -5.636 -4.328 1.423 1.00 98.31 168 ASN A CA 1
ATOM 1269 C C . ASN A 1 168 ? -6.787 -3.654 2.186 1.00 98.31 168 ASN A C 1
ATOM 1271 O O . ASN A 1 168 ? -6.828 -3.736 3.415 1.00 98.31 168 ASN A O 1
ATOM 1275 N N . ILE A 1 169 ? -7.745 -3.030 1.485 1.00 98.25 169 ILE A N 1
ATOM 1276 C CA . ILE A 1 169 ? -8.973 -2.492 2.094 1.00 98.25 169 ILE A CA 1
ATOM 1277 C C . ILE A 1 169 ? -9.778 -3.638 2.709 1.00 98.25 169 ILE A C 1
ATOM 1279 O O . ILE A 1 169 ? -10.136 -3.572 3.884 1.00 98.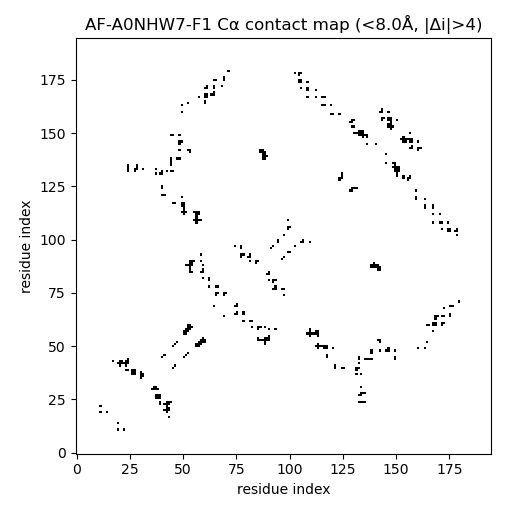25 169 ILE A O 1
ATOM 1283 N N . ALA A 1 170 ? -10.029 -4.703 1.943 1.00 98.19 170 ALA A N 1
ATOM 1284 C CA . ALA A 1 170 ? -10.785 -5.861 2.412 1.00 98.19 170 ALA A CA 1
ATOM 1285 C C . ALA A 1 170 ? -10.140 -6.517 3.643 1.00 98.19 170 ALA A C 1
ATOM 1287 O O . ALA A 1 170 ? -10.857 -6.925 4.556 1.00 98.19 170 ALA A O 1
ATOM 1288 N N . VAL A 1 171 ? -8.805 -6.556 3.704 1.00 97.94 171 VAL A N 1
ATOM 1289 C CA . VAL A 1 171 ? -8.057 -7.025 4.875 1.00 97.94 171 VAL A CA 1
ATOM 1290 C C . VAL A 1 171 ? -8.205 -6.055 6.045 1.00 97.94 171 VAL A C 1
ATOM 1292 O O . VAL A 1 171 ? -8.473 -6.512 7.145 1.00 97.94 171 VAL A O 1
ATOM 1295 N N . TYR A 1 172 ? -8.101 -4.737 5.854 1.00 97.06 172 TYR A N 1
ATOM 1296 C CA . TYR A 1 172 ? -8.220 -3.768 6.955 1.00 97.06 172 TYR A CA 1
ATOM 1297 C C . TYR A 1 172 ? -9.608 -3.734 7.609 1.00 97.06 172 TYR A C 1
ATOM 1299 O O . TYR A 1 172 ? -9.703 -3.568 8.825 1.00 97.06 172 TYR A O 1
ATOM 1307 N N . VAL A 1 173 ? -10.686 -3.894 6.835 1.00 97.00 173 VAL A N 1
ATOM 1308 C CA . VAL A 1 173 ? -12.076 -3.767 7.314 1.00 97.00 173 VAL A CA 1
ATOM 1309 C C . VAL A 1 173 ? -12.417 -4.633 8.541 1.00 97.00 173 VAL A C 1
ATOM 1311 O O . VAL A 1 173 ? -12.955 -4.078 9.506 1.00 97.00 173 VAL A O 1
ATOM 1314 N N . PRO A 1 174 ? -12.165 -5.958 8.575 1.00 96.19 174 PRO A N 1
ATOM 1315 C CA . PRO A 1 174 ? -12.478 -6.773 9.748 1.00 96.19 174 PRO A CA 1
ATOM 1316 C C . PRO A 1 174 ? -11.703 -6.315 10.985 1.00 96.19 174 PRO A C 1
ATOM 1318 O O . PRO A 1 174 ? -12.297 -6.165 12.054 1.00 96.19 174 PRO A O 1
ATOM 1321 N N . PHE A 1 175 ? -10.409 -6.020 10.844 1.00 95.81 175 PHE A N 1
ATOM 1322 C CA . PH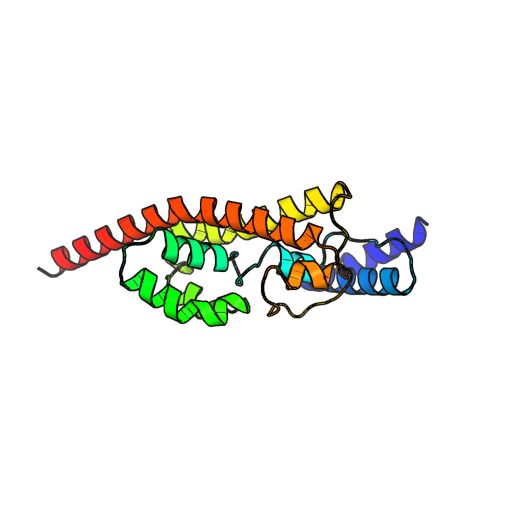E A 1 175 ? -9.599 -5.561 11.970 1.00 95.81 175 PHE A CA 1
ATOM 1323 C C . PHE A 1 175 ? -10.024 -4.176 12.447 1.00 95.81 175 PHE A C 1
ATOM 1325 O O . PHE A 1 175 ? -10.001 -3.931 13.650 1.00 95.81 175 PHE A O 1
ATOM 1332 N N . LEU A 1 176 ? -10.457 -3.286 11.546 1.00 95.19 176 LEU A N 1
ATOM 1333 C CA . LEU A 1 176 ? -10.957 -1.956 11.900 1.00 95.19 176 LEU A CA 1
ATOM 1334 C C . LEU A 1 176 ? -12.171 -2.083 12.819 1.00 95.19 176 LEU A C 1
ATOM 1336 O O . LEU A 1 176 ? -12.207 -1.477 13.885 1.00 95.19 176 LEU A O 1
ATOM 1340 N N . LYS A 1 177 ? -13.118 -2.957 12.466 1.00 94.19 177 LYS A N 1
ATOM 1341 C CA . LYS A 1 177 ? -14.299 -3.220 13.300 1.00 94.19 177 LYS A CA 1
ATOM 1342 C C . LYS A 1 177 ? -13.941 -3.840 14.651 1.00 94.19 177 LYS A C 1
ATOM 1344 O O . LYS A 1 177 ? -14.591 -3.539 15.648 1.00 94.19 177 LYS A O 1
ATOM 1349 N N . VAL A 1 178 ? -12.941 -4.723 14.701 1.00 94.12 178 VAL A N 1
ATOM 1350 C CA . VAL A 1 178 ? -12.462 -5.306 15.968 1.00 94.12 178 VAL A CA 1
ATOM 1351 C C . VAL A 1 178 ? -11.811 -4.233 16.838 1.00 94.12 178 VAL A C 1
ATOM 1353 O O . VAL A 1 178 ? -12.154 -4.118 18.010 1.00 94.12 178 VAL A O 1
ATOM 1356 N N . SER A 1 179 ? -10.931 -3.424 16.253 1.00 92.31 179 SER A N 1
ATOM 1357 C CA . SER A 1 179 ? -10.277 -2.286 16.899 1.00 92.31 179 SER A CA 1
ATOM 1358 C C . SER A 1 179 ? -11.301 -1.339 17.533 1.00 92.31 179 SER A C 1
ATOM 1360 O O . SER A 1 179 ? -11.231 -1.077 18.731 1.00 92.31 179 SER A O 1
ATOM 1362 N N . GLU A 1 180 ? -12.323 -0.925 16.778 1.00 92.69 180 GLU A N 1
ATOM 1363 C CA . GLU A 1 180 ? -13.380 -0.037 17.276 1.00 92.69 180 GLU A CA 1
ATOM 1364 C C . GLU A 1 180 ? -14.136 -0.626 18.474 1.00 92.69 180 GLU A C 1
ATOM 1366 O O . GLU A 1 180 ? -14.406 0.083 19.444 1.00 92.69 180 GLU A O 1
ATOM 1371 N N . LYS A 1 181 ? -14.436 -1.931 18.449 1.00 91.56 181 LYS A N 1
ATOM 1372 C CA . LYS A 1 181 ? -15.084 -2.623 19.575 1.00 91.56 181 LYS A CA 1
ATOM 1373 C C . LYS A 1 181 ? -14.196 -2.671 20.816 1.00 91.56 181 LYS A C 1
ATOM 1375 O O . LYS A 1 181 ? -14.689 -2.467 21.923 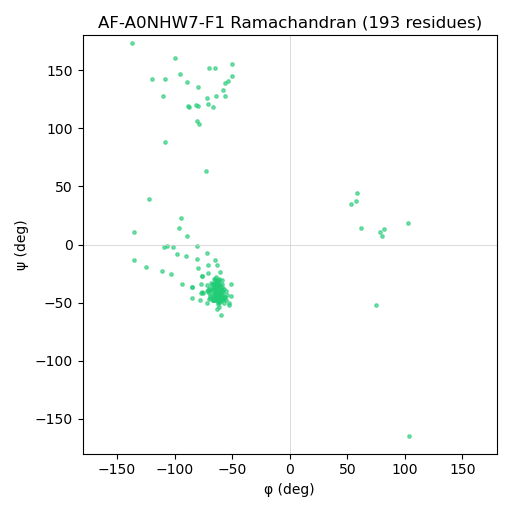1.00 91.56 181 LYS A O 1
ATOM 1380 N N . VAL A 1 182 ? -12.905 -2.953 20.641 1.00 89.69 182 VAL A N 1
ATOM 1381 C CA . VAL A 1 182 ? -11.939 -3.006 21.748 1.00 89.69 182 VAL A CA 1
ATOM 1382 C C . VAL A 1 182 ? -11.801 -1.629 22.390 1.00 89.69 182 VAL A C 1
ATOM 1384 O O . VAL A 1 182 ? -11.928 -1.517 23.607 1.00 89.69 182 VAL A O 1
ATOM 1387 N N . THR A 1 183 ? -11.628 -0.578 21.586 1.00 88.62 183 THR A N 1
ATOM 1388 C CA . THR A 1 183 ? -11.511 0.798 22.084 1.00 88.62 183 THR A CA 1
ATOM 1389 C C . THR A 1 183 ? -12.784 1.261 22.791 1.00 88.62 183 THR A C 1
ATOM 1391 O O . THR A 1 183 ? -12.698 1.867 23.856 1.00 88.62 183 THR A O 1
ATOM 1394 N N . ALA A 1 184 ? -13.968 0.938 22.259 1.00 89.12 184 ALA A N 1
ATOM 1395 C CA . ALA A 1 184 ? -15.233 1.265 22.916 1.00 89.12 184 ALA A CA 1
ATOM 1396 C C . ALA A 1 184 ? -15.354 0.598 24.297 1.00 89.12 184 ALA A C 1
ATOM 1398 O O . ALA A 1 184 ? -15.683 1.264 25.276 1.00 89.12 184 ALA A O 1
ATOM 1399 N N . LYS A 1 185 ? -15.012 -0.694 24.395 1.00 89.69 185 LYS A N 1
ATOM 1400 C CA . LYS A 1 185 ? -15.043 -1.437 25.661 1.00 89.69 185 LYS A CA 1
ATOM 1401 C C . LYS A 1 185 ? -14.038 -0.895 26.680 1.00 89.69 185 LYS A C 1
ATOM 1403 O O . LYS A 1 185 ? -14.361 -0.781 27.857 1.00 89.69 185 LYS A O 1
ATOM 1408 N N . GLN A 1 186 ? -12.832 -0.542 26.239 1.00 87.69 186 GLN A N 1
ATOM 1409 C CA . GLN A 1 186 ? -11.824 0.077 27.105 1.00 87.69 186 GLN A CA 1
ATOM 1410 C C . GLN A 1 186 ? -12.295 1.433 27.641 1.00 87.69 186 GLN A C 1
ATOM 1412 O O . GLN A 1 186 ? -12.109 1.719 28.820 1.00 87.69 186 GLN A O 1
ATOM 1417 N N . ALA A 1 187 ? -12.942 2.247 26.802 1.00 87.31 187 ALA A N 1
ATOM 1418 C CA . ALA A 1 187 ? -13.493 3.532 27.220 1.00 87.31 187 ALA A CA 1
ATOM 1419 C C . ALA A 1 187 ? -14.630 3.377 28.247 1.00 87.31 187 ALA A C 1
ATOM 1421 O O . ALA A 1 187 ? -14.712 4.167 29.183 1.00 87.31 187 ALA A O 1
ATOM 1422 N N . GLU A 1 188 ? -15.485 2.361 28.102 1.00 90.75 188 GLU A N 1
ATOM 1423 C CA . GLU A 1 188 ? -16.538 2.034 29.073 1.00 90.75 188 GLU A CA 1
ATOM 1424 C C . GLU A 1 188 ? -15.951 1.580 30.418 1.00 90.75 188 GLU A C 1
ATOM 1426 O O . GLU A 1 188 ? -16.317 2.113 31.462 1.00 90.75 188 GLU A O 1
ATOM 1431 N N . GLN A 1 189 ? -14.977 0.666 30.397 1.00 90.31 189 GLN A N 1
ATOM 1432 C CA . GLN A 1 189 ? -14.298 0.186 31.606 1.00 90.31 189 GLN A CA 1
ATOM 1433 C C . GLN A 1 189 ? -13.556 1.304 32.346 1.00 90.31 189 GLN A C 1
ATOM 1435 O O . GLN A 1 189 ? -13.599 1.360 33.571 1.00 90.31 189 GLN A O 1
ATOM 1440 N N . ALA A 1 190 ? -12.902 2.209 31.614 1.00 90.19 190 ALA A N 1
ATOM 1441 C CA . ALA A 1 190 ? -12.214 3.353 32.204 1.00 90.19 190 ALA A CA 1
ATOM 1442 C C . ALA A 1 190 ? -13.182 4.341 32.875 1.00 90.19 190 ALA A C 1
ATOM 1444 O O . ALA A 1 190 ? -12.828 4.933 33.888 1.00 90.19 190 ALA A O 1
ATOM 1445 N N . ARG A 1 191 ? -14.401 4.506 32.336 1.00 90.69 191 ARG A N 1
ATOM 1446 C CA . ARG A 1 191 ? -15.453 5.317 32.969 1.00 90.69 191 ARG A CA 1
ATOM 1447 C C . ARG A 1 191 ? -15.986 4.652 34.234 1.00 90.69 191 ARG A C 1
ATOM 1449 O O . ARG A 1 191 ? -16.025 5.304 35.263 1.00 90.69 191 ARG A O 1
ATOM 1456 N N . ALA A 1 192 ? -16.298 3.358 34.173 1.00 90.50 192 ALA A N 1
ATOM 1457 C CA . ALA A 1 192 ? -16.796 2.605 35.325 1.00 90.50 192 ALA A CA 1
ATOM 1458 C C . ALA A 1 192 ? -15.780 2.504 36.478 1.00 90.50 192 ALA A C 1
ATOM 1460 O O . ALA A 1 192 ? -16.176 2.376 37.625 1.00 90.50 192 ALA A O 1
ATOM 1461 N N . ALA A 1 193 ? -14.475 2.543 36.191 1.00 89.12 193 ALA A N 1
ATOM 1462 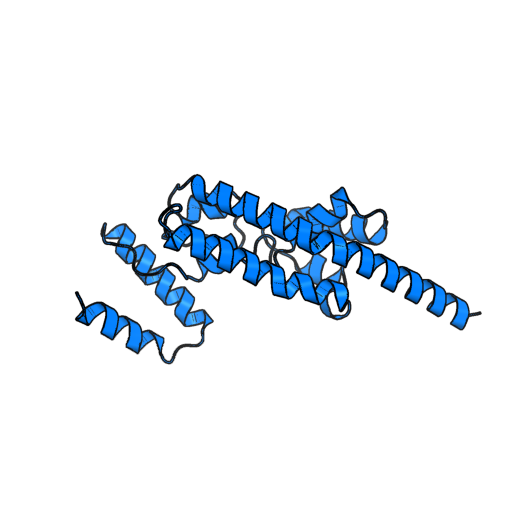C CA . ALA A 1 193 ? -13.427 2.564 37.216 1.00 89.12 193 ALA A CA 1
ATOM 1463 C C . ALA A 1 193 ? -13.181 3.959 37.826 1.00 89.12 193 ALA A C 1
ATOM 1465 O O . ALA A 1 193 ? -12.441 4.070 38.802 1.00 89.12 193 ALA A O 1
ATOM 1466 N N . ALA A 1 194 ? -13.729 5.013 37.215 1.00 86.81 194 ALA A N 1
ATOM 1467 C CA . ALA A 1 194 ? -13.634 6.390 37.693 1.00 86.81 194 ALA A CA 1
ATOM 1468 C C . ALA A 1 194 ? -14.876 6.836 38.492 1.00 86.81 194 ALA A C 1
ATOM 1470 O O . ALA A 1 194 ? -14.856 7.931 39.056 1.00 86.81 194 ALA A O 1
ATOM 1471 N N . GLU A 1 195 ? -15.925 6.007 38.516 1.00 69.38 195 GLU A N 1
ATOM 1472 C CA . GLU A 1 195 ? -17.140 6.131 39.339 1.00 69.38 195 GLU A CA 1
ATOM 1473 C C . GLU A 1 195 ? -16.995 5.332 40.643 1.00 69.38 195 GLU A C 1
ATOM 1475 O O . GLU A 1 195 ? -17.465 5.841 41.686 1.00 69.38 195 GLU A O 1
#

Solvent-accessible surface area (backbone atoms only — not comparable to full-atom values): 9882 Å² total; per-residue (Å²): 123,70,66,65,57,52,54,58,54,58,71,42,71,82,46,59,71,71,56,38,20,45,54,34,36,55,52,12,30,54,22,51,78,67,75,40,82,61,82,45,72,72,20,45,53,42,44,40,51,44,15,26,36,17,13,82,30,21,38,40,22,45,42,52,33,35,74,76,70,56,85,52,63,70,60,48,53,39,37,61,73,24,46,70,47,18,48,36,24,43,36,65,57,46,50,62,60,46,51,33,90,79,31,67,54,45,40,52,43,36,61,45,33,21,52,53,18,40,50,53,52,48,52,41,36,72,72,63,74,28,70,54,50,40,39,89,57,65,75,50,46,36,70,50,58,34,31,19,52,19,31,75,65,35,67,55,33,26,52,51,41,50,53,40,42,54,50,36,20,63,56,32,44,64,30,51,56,50,40,53,52,52,53,52,52,51,54,52,53,56,50,65,74,73,109

Radius of gyration: 19.51 Å; Cα contacts (8 Å, |Δi|>4): 272; chains: 1; bounding box: 49×32×63 Å